Protein AF-A0A523JJ09-F1 (afdb_monomer_lite)

Structure (mmCIF, N/CA/C/O backbone):
data_AF-A0A523JJ09-F1
#
_entry.id   AF-A0A523JJ09-F1
#
loop_
_atom_site.group_PDB
_atom_site.id
_atom_site.type_symbol
_atom_site.label_atom_id
_atom_site.label_alt_id
_atom_site.label_comp_id
_atom_site.label_asym_id
_atom_site.label_entity_id
_atom_site.label_seq_id
_atom_site.pdbx_PDB_ins_code
_atom_site.Cartn_x
_atom_site.Cartn_y
_atom_site.Cartn_z
_atom_site.occupancy
_atom_site.B_iso_or_equiv
_atom_site.auth_seq_id
_atom_site.auth_comp_id
_atom_site.auth_asym_id
_atom_site.auth_atom_id
_atom_site.pdbx_PDB_model_num
ATOM 1 N N . MET A 1 1 ? -3.431 -0.118 -30.395 1.00 35.69 1 MET A N 1
ATOM 2 C CA . MET A 1 1 ? -3.938 0.574 -29.192 1.00 35.69 1 MET A CA 1
ATOM 3 C C . MET A 1 1 ? -3.165 1.885 -29.067 1.00 35.69 1 MET A C 1
ATOM 5 O O . MET A 1 1 ? -1.977 1.837 -28.764 1.00 35.69 1 MET A O 1
ATOM 9 N N . LYS A 1 2 ? -3.768 3.021 -29.455 1.00 28.30 2 LYS A N 1
ATOM 10 C CA . LYS A 1 2 ? -3.169 4.354 -29.263 1.00 28.30 2 LYS A CA 1
ATOM 11 C C . LYS A 1 2 ? -3.284 4.686 -27.776 1.00 28.30 2 LYS A C 1
ATOM 13 O O . LYS A 1 2 ? -4.372 4.571 -27.227 1.00 28.30 2 LYS A O 1
ATOM 18 N N . PHE A 1 3 ? -2.168 5.014 -27.134 1.00 33.19 3 PHE A N 1
ATOM 19 C CA . PHE A 1 3 ? -2.178 5.496 -25.758 1.00 33.19 3 PHE A CA 1
ATOM 20 C C . PHE A 1 3 ? -2.589 6.965 -25.816 1.00 33.19 3 PHE A C 1
ATOM 22 O O . PHE A 1 3 ? -1.811 7.810 -26.257 1.00 33.19 3 PHE A O 1
ATOM 29 N N . THR A 1 4 ? -3.840 7.254 -25.486 1.00 38.59 4 THR A N 1
ATOM 30 C CA . THR A 1 4 ? -4.291 8.625 -25.262 1.00 38.59 4 THR A CA 1
ATOM 31 C C . THR A 1 4 ? -3.913 8.968 -23.831 1.00 38.59 4 THR A C 1
ATOM 33 O O . THR A 1 4 ? -4.307 8.258 -22.906 1.00 38.59 4 THR A O 1
ATOM 36 N N . TYR A 1 5 ? -3.103 10.008 -23.639 1.00 41.81 5 TYR A N 1
ATOM 37 C CA . TYR A 1 5 ? -2.919 10.557 -22.300 1.00 41.81 5 TYR A CA 1
ATOM 38 C C . TYR A 1 5 ? -4.291 11.001 -21.772 1.00 41.81 5 TYR A C 1
ATOM 40 O O . TYR A 1 5 ? -5.064 11.551 -22.565 1.00 41.81 5 TYR A O 1
ATOM 48 N N . PRO A 1 6 ? -4.615 10.746 -20.490 1.00 49.28 6 PRO A N 1
ATOM 49 C CA . PRO A 1 6 ? -5.845 11.260 -19.900 1.00 49.28 6 PRO A CA 1
ATOM 50 C C . PRO A 1 6 ? -5.898 12.771 -20.124 1.00 49.28 6 PRO A C 1
ATOM 52 O O . PRO A 1 6 ? -4.892 13.463 -19.926 1.00 49.28 6 PRO A O 1
ATOM 55 N N . ILE A 1 7 ? -7.042 13.276 -20.589 1.00 56.56 7 ILE A N 1
ATOM 56 C CA . ILE A 1 7 ? -7.199 14.722 -20.757 1.00 56.56 7 ILE A CA 1
ATOM 57 C C . ILE A 1 7 ? -7.200 15.370 -19.371 1.00 56.56 7 ILE A C 1
ATOM 59 O O . ILE A 1 7 ? -7.501 14.727 -18.367 1.00 56.56 7 ILE A O 1
ATOM 63 N N . GLU A 1 8 ? -6.854 16.654 -19.287 1.00 50.59 8 GLU A N 1
ATOM 64 C CA . GLU A 1 8 ? -6.747 17.369 -18.006 1.00 50.59 8 GLU A CA 1
ATOM 65 C C . GLU A 1 8 ? -8.014 17.221 -17.143 1.00 50.59 8 GLU A C 1
ATOM 67 O O . GLU A 1 8 ? -7.946 17.167 -15.918 1.00 50.59 8 GLU A O 1
ATOM 72 N N . GLN A 1 9 ? -9.170 17.089 -17.791 1.00 54.81 9 GLN A N 1
ATOM 73 C CA . GLN A 1 9 ? -10.454 16.860 -17.145 1.00 54.81 9 GLN A CA 1
ATOM 74 C C . GLN A 1 9 ? -10.555 15.483 -16.461 1.00 54.81 9 GLN A C 1
ATOM 76 O O . GLN A 1 9 ? -11.080 15.410 -15.353 1.00 54.81 9 GLN A O 1
ATOM 81 N N . ASP A 1 10 ? -9.973 14.428 -17.038 1.00 53.78 10 ASP A N 1
ATOM 82 C CA . ASP A 1 10 ? -9.902 13.091 -16.428 1.00 53.78 10 ASP A CA 1
ATOM 83 C C . ASP A 1 10 ? -8.994 13.108 -15.189 1.00 53.78 10 ASP A C 1
ATOM 85 O O . ASP A 1 10 ? -9.335 12.564 -14.138 1.00 53.78 10 ASP A O 1
ATOM 89 N N . ILE A 1 11 ? -7.860 13.814 -15.277 1.00 56.47 11 ILE A N 1
ATOM 90 C CA . ILE A 1 11 ? -6.939 14.020 -14.147 1.00 56.47 11 ILE A CA 1
ATOM 91 C C . ILE A 1 11 ? -7.625 14.839 -13.042 1.00 56.47 11 ILE A C 1
ATOM 93 O O . ILE A 1 11 ? -7.437 14.563 -11.855 1.00 56.47 11 ILE A O 1
ATOM 97 N N . ARG A 1 12 ? -8.457 15.823 -13.419 1.00 53.97 12 ARG A N 1
ATOM 98 C CA . ARG A 1 12 ? -9.223 16.664 -12.486 1.00 53.97 12 ARG A CA 1
ATOM 99 C C . ARG A 1 12 ? -10.286 15.899 -11.696 1.00 53.97 12 ARG A C 1
ATOM 101 O O . ARG A 1 12 ? -10.643 16.333 -10.603 1.00 53.97 12 ARG A O 1
ATOM 108 N N . ILE A 1 13 ? -10.791 14.790 -12.229 1.00 62.19 13 ILE A N 1
ATOM 109 C CA . ILE A 1 13 ? -11.810 13.966 -11.566 1.00 62.19 13 ILE A CA 1
ATOM 110 C C . ILE A 1 13 ? -11.156 12.856 -10.733 1.00 62.19 13 ILE A C 1
ATOM 112 O O . ILE A 1 13 ? -11.658 12.526 -9.661 1.00 62.19 13 ILE A O 1
ATOM 116 N N . ALA A 1 14 ? -10.004 12.332 -11.163 1.00 66.56 14 ALA A N 1
ATOM 117 C CA . ALA A 1 14 ? -9.363 11.179 -10.531 1.00 66.56 14 ALA A CA 1
ATOM 118 C C . ALA A 1 14 ? -9.025 11.376 -9.041 1.00 66.56 14 ALA A C 1
ATOM 120 O O . ALA A 1 14 ? -9.186 10.444 -8.263 1.00 66.56 14 ALA A O 1
ATOM 121 N N . TYR A 1 15 ? -8.612 12.576 -8.613 1.00 72.88 15 TYR A N 1
ATOM 122 C CA . TYR A 1 15 ? -8.265 12.830 -7.203 1.00 72.88 15 TYR A CA 1
ATOM 123 C C . TYR A 1 15 ? -9.479 13.027 -6.275 1.00 72.88 15 TYR A C 1
ATOM 125 O O . TYR A 1 15 ? -9.294 13.145 -5.068 1.00 72.88 15 TYR A O 1
ATOM 133 N N . ARG A 1 16 ? -10.696 13.103 -6.835 1.00 75.81 16 ARG A N 1
ATOM 134 C CA . ARG A 1 16 ? -11.988 13.152 -6.116 1.00 75.81 16 ARG A CA 1
ATOM 135 C C . ARG A 1 16 ? -12.759 11.836 -6.213 1.00 75.81 16 ARG A C 1
ATOM 137 O O . ARG A 1 16 ? -13.918 11.765 -5.811 1.00 75.81 16 ARG A O 1
ATOM 144 N N . SER A 1 17 ? -12.155 10.823 -6.823 1.00 76.50 17 SER A N 1
ATOM 145 C CA . SER A 1 17 ? -12.691 9.473 -6.810 1.00 76.50 17 SER A CA 1
ATOM 146 C C . SER A 1 17 ? -12.310 8.839 -5.482 1.00 76.50 17 SER A C 1
ATOM 148 O O . SER A 1 17 ? -11.134 8.845 -5.135 1.00 76.50 17 SER A O 1
ATOM 150 N N . TYR A 1 18 ? -13.285 8.271 -4.776 1.00 87.06 18 TYR A N 1
ATOM 151 C CA . TYR A 1 18 ? -13.042 7.495 -3.566 1.00 87.06 18 TYR A CA 1
ATOM 152 C C . TYR A 1 18 ? -13.609 6.089 -3.721 1.00 87.06 18 TYR A C 1
ATOM 154 O O . TYR A 1 18 ? -14.621 5.876 -4.395 1.00 87.06 18 TYR A O 1
ATOM 162 N N . ILE A 1 19 ? -12.964 5.128 -3.071 1.00 89.94 19 ILE A N 1
ATOM 163 C CA . ILE A 1 19 ? -13.499 3.781 -2.889 1.00 89.94 19 ILE A CA 1
ATOM 164 C C . ILE A 1 19 ? -13.621 3.532 -1.391 1.00 89.94 19 ILE A C 1
ATOM 166 O O . ILE A 1 19 ? -12.624 3.466 -0.681 1.00 89.94 19 ILE A O 1
ATOM 170 N N . VAL A 1 20 ? -14.852 3.365 -0.916 1.00 95.31 20 VAL A N 1
ATOM 171 C CA . VAL A 1 20 ? -15.134 2.974 0.466 1.00 95.31 20 VAL A CA 1
ATOM 172 C C . VAL A 1 20 ? -15.800 1.605 0.465 1.00 95.31 20 VAL A C 1
ATOM 174 O O . VAL A 1 20 ? -16.696 1.351 -0.341 1.00 95.31 20 VAL A O 1
ATOM 177 N N . GLN A 1 21 ? -15.335 0.694 1.319 1.00 97.06 21 GLN A N 1
ATOM 178 C CA . GLN A 1 21 ? -15.839 -0.682 1.362 1.00 97.06 21 GLN A CA 1
ATOM 179 C C . GLN A 1 21 ? -16.059 -1.128 2.802 1.00 97.06 21 GLN A C 1
ATOM 181 O O . GLN A 1 21 ? -15.183 -0.954 3.648 1.00 97.06 21 GLN A O 1
ATOM 186 N N . GLU A 1 22 ? -17.206 -1.751 3.059 1.00 96.19 22 GLU A N 1
ATOM 187 C CA . GLU A 1 22 ? -17.443 -2.508 4.284 1.00 96.19 22 GLU A CA 1
ATOM 188 C C . GLU A 1 22 ? -17.075 -3.979 4.063 1.00 96.19 22 GLU A C 1
ATOM 190 O O . GLU A 1 22 ? -17.444 -4.590 3.059 1.00 96.19 22 GLU A O 1
ATOM 195 N N . LEU A 1 23 ? -16.351 -4.553 5.018 1.00 95.88 23 LEU A N 1
ATOM 196 C CA . LEU A 1 23 ? -15.907 -5.937 5.016 1.00 95.88 23 LEU A CA 1
ATOM 197 C C . LEU A 1 23 ? -16.482 -6.667 6.229 1.00 95.88 23 LEU A C 1
ATOM 199 O O . LEU A 1 23 ? -16.292 -6.240 7.369 1.00 95.88 23 LEU A O 1
ATOM 203 N N . ASN A 1 24 ? -17.102 -7.822 5.999 1.00 94.38 24 ASN A N 1
ATOM 204 C CA . ASN A 1 24 ? -17.387 -8.770 7.070 1.00 94.38 24 ASN A CA 1
ATOM 205 C C . ASN A 1 24 ? -16.113 -9.571 7.374 1.00 94.38 24 ASN A C 1
ATOM 207 O O . ASN A 1 24 ? -15.668 -10.367 6.548 1.00 94.38 24 ASN A O 1
ATOM 211 N N . MET A 1 25 ? -15.524 -9.347 8.549 1.00 93.62 25 MET A N 1
ATOM 212 C CA . MET A 1 25 ? -14.280 -9.993 8.981 1.00 93.62 25 MET A CA 1
ATOM 213 C C . MET A 1 25 ? -14.528 -11.162 9.948 1.00 93.62 25 MET A C 1
ATOM 215 O O . MET A 1 25 ? -13.585 -11.677 10.547 1.00 93.62 25 MET A O 1
ATOM 219 N N . GLY A 1 26 ? -15.785 -11.592 10.092 1.00 93.75 26 GLY A N 1
ATOM 220 C CA . GLY A 1 26 ? -16.192 -12.702 10.947 1.00 93.75 26 GLY A CA 1
ATOM 221 C C . GLY A 1 26 ? -16.615 -12.258 12.346 1.00 93.75 26 GLY A C 1
ATOM 222 O O . GLY A 1 26 ? -17.209 -11.195 12.529 1.00 93.75 26 GLY A O 1
ATOM 223 N N . VAL A 1 27 ? -16.338 -13.102 13.338 1.00 93.56 27 VAL A N 1
ATOM 224 C CA . VAL A 1 27 ? -16.669 -12.869 14.752 1.00 93.56 27 VAL A CA 1
ATOM 225 C C . VAL A 1 27 ? -15.424 -13.013 15.619 1.00 93.56 27 VAL A C 1
ATOM 227 O O . VAL A 1 27 ? -14.508 -13.766 15.281 1.00 93.56 27 VAL A O 1
ATOM 230 N N . VAL A 1 28 ? -15.377 -12.293 16.741 1.00 91.19 28 VAL A N 1
ATOM 231 C CA . VAL A 1 28 ? -14.304 -12.456 17.728 1.00 91.19 28 VAL A CA 1
ATOM 232 C C . VAL A 1 28 ? -14.384 -13.883 18.290 1.00 91.19 28 VAL A C 1
ATOM 234 O O . VAL A 1 28 ? -15.451 -14.266 18.779 1.00 91.19 28 VAL A O 1
ATOM 237 N N . PRO A 1 29 ? -13.290 -14.672 18.246 1.00 89.75 29 PRO A N 1
ATOM 238 C CA . PRO A 1 29 ? -13.303 -16.061 18.696 1.00 89.75 29 PRO A CA 1
ATOM 239 C C . PRO A 1 29 ? -13.872 -16.226 20.110 1.00 89.75 29 PRO A C 1
ATOM 241 O O . PRO A 1 29 ? -13.479 -15.509 21.030 1.00 89.75 29 PRO A O 1
ATOM 244 N N . GLY A 1 30 ? -14.789 -17.187 20.270 1.00 89.06 30 GLY A N 1
ATOM 245 C CA . GLY A 1 30 ? -15.463 -17.472 21.542 1.00 89.06 30 GLY A CA 1
ATOM 246 C C . GLY A 1 30 ? -16.590 -16.499 21.910 1.00 89.06 30 GLY A C 1
ATOM 247 O O . GLY A 1 30 ? -17.016 -16.486 23.060 1.00 89.06 30 GLY A O 1
ATOM 248 N N . THR A 1 31 ? -17.058 -15.668 20.973 1.00 90.19 31 THR A N 1
ATOM 249 C CA . THR A 1 31 ? -18.130 -14.687 21.203 1.00 90.19 31 THR A CA 1
ATOM 250 C C . THR A 1 31 ? -19.016 -14.512 19.967 1.00 90.19 31 THR A C 1
ATOM 252 O O . THR A 1 31 ? -18.607 -14.866 18.864 1.00 90.19 31 THR A O 1
ATOM 255 N N . ASP A 1 32 ? -20.158 -13.841 20.137 1.00 90.50 32 ASP A N 1
ATOM 256 C CA . ASP A 1 32 ? -21.025 -13.407 19.030 1.00 90.50 32 ASP A CA 1
ATOM 257 C C . ASP A 1 32 ? -20.700 -11.991 18.510 1.00 90.50 32 ASP A C 1
ATOM 259 O O . ASP A 1 32 ? -21.415 -11.447 17.665 1.00 90.50 32 ASP A O 1
ATOM 263 N N . LEU A 1 33 ? -19.625 -11.362 19.007 1.00 89.81 33 LEU A N 1
ATOM 264 C CA . LEU A 1 33 ? -19.242 -10.011 18.594 1.00 89.81 33 LEU A CA 1
ATOM 265 C C . LEU A 1 33 ? -18.719 -10.026 17.160 1.00 89.81 33 LEU A C 1
ATOM 267 O O . LEU A 1 33 ? -17.665 -10.599 16.872 1.00 89.81 33 LEU A O 1
ATOM 271 N N . LYS A 1 34 ? -19.432 -9.346 16.263 1.00 92.50 34 LYS A N 1
ATOM 272 C CA . LYS A 1 34 ? -19.052 -9.233 14.850 1.00 92.50 34 LYS A CA 1
ATOM 273 C C . LYS A 1 34 ? -17.849 -8.311 14.685 1.00 92.50 34 LYS A C 1
ATOM 275 O O . LYS A 1 34 ? -17.771 -7.265 15.328 1.00 92.50 34 LYS A O 1
ATOM 280 N N . ILE A 1 35 ? -16.942 -8.673 13.783 1.00 93.81 35 ILE A N 1
ATOM 281 C CA . ILE A 1 35 ? -15.819 -7.836 13.367 1.00 93.81 35 ILE A CA 1
ATOM 282 C C . ILE A 1 35 ? -16.137 -7.281 11.983 1.00 93.81 35 ILE A C 1
ATOM 284 O O . ILE A 1 35 ? -16.342 -8.030 11.025 1.00 93.81 35 ILE A O 1
ATOM 288 N N . LYS A 1 36 ? -16.144 -5.957 11.877 1.00 94.75 36 LYS A N 1
ATOM 289 C CA . LYS A 1 36 ? -16.320 -5.244 10.618 1.00 94.75 36 LYS A CA 1
ATOM 290 C C . LYS A 1 36 ? -15.066 -4.474 10.263 1.00 94.75 36 LYS A C 1
ATOM 292 O O . LYS A 1 36 ? -14.485 -3.796 11.106 1.00 94.75 36 LYS A O 1
ATOM 297 N N . GLY A 1 37 ? -14.682 -4.551 9.001 1.00 96.44 37 GLY A N 1
ATOM 298 C CA . GLY A 1 37 ? -13.666 -3.696 8.416 1.00 96.44 37 GLY A CA 1
ATOM 299 C C . GLY A 1 37 ? -14.312 -2.573 7.620 1.00 96.44 37 GLY A C 1
ATOM 300 O O . GLY A 1 37 ? -15.232 -2.833 6.857 1.00 96.44 37 GLY A O 1
ATOM 301 N N . ILE A 1 38 ? -13.822 -1.346 7.748 1.00 97.69 38 ILE A N 1
ATOM 302 C CA . ILE A 1 38 ? -14.197 -0.239 6.863 1.00 97.69 38 ILE A CA 1
ATOM 303 C C . ILE A 1 38 ? -12.925 0.266 6.194 1.00 97.69 38 ILE A C 1
ATOM 305 O O . ILE A 1 38 ? -12.077 0.881 6.843 1.00 97.69 38 ILE A O 1
ATOM 309 N N . LEU A 1 39 ? -12.786 -0.024 4.899 1.00 97.81 39 LEU A N 1
ATOM 310 C CA . LEU A 1 39 ? -11.713 0.509 4.067 1.00 97.81 39 LEU A CA 1
ATOM 311 C C . LEU A 1 39 ? -12.051 1.955 3.701 1.00 97.81 39 LEU A C 1
ATOM 313 O O . LEU A 1 39 ? -13.033 2.205 3.006 1.00 97.81 39 LEU A O 1
ATOM 317 N N . LEU A 1 40 ? -11.238 2.885 4.192 1.00 97.25 40 LEU A N 1
ATOM 318 C CA . LEU A 1 40 ? -11.308 4.315 3.933 1.00 97.25 40 LEU A CA 1
ATOM 319 C C . LEU A 1 40 ? -10.284 4.682 2.861 1.00 97.25 40 LEU A C 1
ATOM 321 O O . LEU A 1 40 ? -9.079 4.457 3.026 1.00 97.25 40 LEU A O 1
ATOM 325 N N . ASP A 1 41 ? -10.743 5.333 1.801 1.00 95.19 41 ASP A N 1
ATOM 326 C CA . ASP A 1 41 ? -9.846 5.978 0.857 1.00 95.19 41 ASP A CA 1
ATOM 327 C C . ASP A 1 41 ? -9.372 7.306 1.444 1.00 95.19 41 ASP A C 1
ATOM 329 O O . ASP A 1 41 ? -10.013 8.349 1.320 1.00 95.19 41 ASP A O 1
ATOM 333 N N . THR A 1 42 ? -8.230 7.259 2.126 1.00 94.38 42 THR A N 1
ATOM 334 C CA . THR A 1 42 ? -7.584 8.458 2.678 1.00 94.38 42 THR A CA 1
ATOM 335 C C . THR A 1 42 ? -6.842 9.285 1.621 1.00 94.38 42 THR A C 1
ATOM 337 O O . THR A 1 42 ? -6.119 10.209 1.984 1.00 94.38 42 THR A O 1
ATOM 340 N N . SER A 1 43 ? -6.960 8.939 0.339 1.00 91.12 43 SER A N 1
ATOM 341 C CA . SER A 1 43 ? -6.428 9.692 -0.803 1.00 91.12 43 SER A CA 1
ATOM 342 C C . SER A 1 43 ? -7.552 10.389 -1.587 1.00 91.12 43 SER A C 1
ATOM 344 O O . SER A 1 43 ? -7.379 10.753 -2.749 1.00 91.12 43 SER A O 1
ATOM 346 N N . ASP A 1 44 ? -8.697 10.600 -0.935 1.00 88.19 44 ASP A N 1
ATOM 347 C CA . ASP A 1 44 ? -9.873 11.291 -1.455 1.00 88.19 44 ASP A CA 1
ATOM 348 C C . ASP A 1 44 ? -9.742 12.806 -1.233 1.00 88.19 44 ASP A C 1
ATOM 350 O O . ASP A 1 44 ? -10.066 13.347 -0.169 1.00 88.19 44 ASP A O 1
ATOM 354 N N . TYR A 1 45 ? -9.190 13.521 -2.213 1.00 85.19 45 TYR A N 1
ATOM 355 C CA . TYR A 1 45 ? -8.800 14.921 -2.067 1.00 85.19 45 TYR A CA 1
ATOM 356 C C . TYR A 1 45 ? -9.858 15.900 -2.590 1.00 85.19 45 TYR A C 1
ATOM 358 O O . TYR A 1 45 ? -10.300 15.847 -3.733 1.00 85.19 45 TYR A O 1
ATOM 366 N N . ILE A 1 46 ? -10.167 16.941 -1.807 1.00 79.06 46 ILE A N 1
ATOM 367 C CA . ILE A 1 46 ? -11.038 18.043 -2.273 1.00 79.06 46 ILE A CA 1
ATOM 368 C C . ILE A 1 46 ? -10.365 18.841 -3.406 1.00 79.06 46 ILE A C 1
ATOM 370 O O . ILE A 1 46 ? -11.030 19.337 -4.326 1.00 79.06 46 ILE A O 1
ATOM 374 N N . LYS A 1 47 ? -9.037 18.982 -3.351 1.00 77.31 47 LYS A N 1
ATOM 375 C CA . LYS A 1 47 ? -8.219 19.738 -4.309 1.00 77.31 47 LYS A CA 1
ATOM 376 C C . LYS A 1 47 ? -7.140 18.838 -4.894 1.00 77.31 47 LYS A C 1
ATOM 378 O O . LYS A 1 47 ? -6.613 17.996 -4.178 1.00 77.31 47 LYS A O 1
ATOM 383 N N . ALA A 1 48 ? -6.778 19.080 -6.154 1.00 74.12 48 ALA A N 1
ATOM 384 C CA . ALA A 1 48 ? -5.706 18.352 -6.821 1.00 74.12 48 ALA A CA 1
ATOM 385 C C . ALA A 1 48 ? -4.436 18.387 -5.959 1.00 74.12 48 ALA A C 1
ATOM 387 O O . ALA A 1 48 ? -3.937 19.487 -5.676 1.00 74.12 48 ALA A O 1
ATOM 388 N N . PRO A 1 49 ? -3.912 17.232 -5.525 1.00 66.75 49 PRO A N 1
ATOM 389 C CA . PRO A 1 49 ? -2.674 17.224 -4.780 1.00 66.75 49 PRO A CA 1
ATOM 390 C C . PRO A 1 49 ? -1.522 17.649 -5.695 1.00 66.75 49 PRO A C 1
ATOM 392 O O . PRO A 1 49 ? -1.460 17.268 -6.865 1.00 66.75 49 PRO A O 1
ATOM 395 N N . ARG A 1 50 ? -0.589 18.447 -5.172 1.00 62.78 50 ARG A N 1
ATOM 396 C CA . ARG A 1 50 ? 0.632 18.830 -5.897 1.00 62.78 50 ARG A CA 1
ATOM 397 C C . ARG A 1 50 ? 1.784 17.941 -5.443 1.00 62.78 50 ARG A C 1
ATOM 399 O O . ARG A 1 50 ? 1.947 17.708 -4.247 1.00 62.78 50 ARG A O 1
ATOM 406 N N . SER A 1 51 ? 2.588 17.446 -6.384 1.00 54.31 51 SER A N 1
ATOM 407 C CA . SER A 1 51 ? 3.799 16.693 -6.049 1.00 54.31 51 SER A CA 1
ATOM 408 C C . SER A 1 51 ? 4.852 17.614 -5.417 1.00 54.31 51 SER A C 1
ATOM 410 O O . SER A 1 51 ? 4.951 18.796 -5.750 1.00 54.31 51 SER A O 1
ATOM 412 N N . PHE A 1 52 ? 5.671 17.063 -4.518 1.00 44.66 52 PHE A N 1
ATOM 413 C CA . PHE A 1 52 ? 6.759 17.773 -3.828 1.00 44.66 52 PHE A CA 1
ATOM 414 C C . PHE A 1 52 ? 7.739 18.473 -4.795 1.00 44.66 52 PHE A C 1
ATOM 416 O O . PHE A 1 52 ? 8.204 19.577 -4.521 1.00 44.66 52 PHE A O 1
ATOM 423 N N . VAL A 1 53 ? 7.989 17.882 -5.970 1.00 45.25 53 VAL A N 1
ATOM 424 C CA . VAL A 1 53 ? 8.844 18.465 -7.024 1.00 45.25 53 VAL A CA 1
ATOM 425 C C . VAL A 1 53 ? 8.207 19.720 -7.638 1.00 45.25 53 VAL A C 1
ATOM 427 O O . VAL A 1 53 ? 8.907 20.690 -7.921 1.00 45.25 53 VAL A O 1
ATOM 430 N N . GLY A 1 54 ? 6.877 19.754 -7.761 1.00 40.25 54 GLY A N 1
ATOM 431 C CA . GLY A 1 54 ? 6.145 20.948 -8.188 1.00 40.25 54 GLY A CA 1
ATOM 432 C C . GLY A 1 54 ? 6.158 22.073 -7.149 1.00 40.25 54 GLY A C 1
ATOM 433 O O . GLY A 1 54 ? 6.118 23.236 -7.529 1.00 40.25 54 GLY A O 1
ATOM 434 N N . ALA A 1 55 ? 6.260 21.750 -5.855 1.00 39.34 55 ALA A N 1
ATOM 435 C CA . ALA A 1 55 ? 6.320 22.741 -4.778 1.00 39.34 55 ALA A CA 1
ATOM 436 C C . ALA A 1 55 ? 7.691 23.438 -4.689 1.00 39.34 55 ALA A C 1
ATOM 438 O O . ALA A 1 55 ? 7.747 24.650 -4.481 1.00 39.34 55 ALA A O 1
ATOM 439 N N . ILE A 1 56 ? 8.785 22.696 -4.911 1.00 42.88 56 ILE A N 1
ATOM 440 C CA . ILE A 1 56 ? 10.161 23.228 -4.909 1.00 42.88 56 ILE A CA 1
ATOM 441 C C . ILE A 1 56 ? 10.446 24.059 -6.171 1.00 42.88 56 ILE A C 1
ATOM 443 O O . ILE A 1 56 ? 11.122 25.080 -6.083 1.00 42.88 56 ILE A O 1
ATOM 447 N N . GLY A 1 57 ? 9.878 23.701 -7.330 1.00 38.38 57 GLY A N 1
ATOM 448 C CA . GLY A 1 57 ? 9.973 24.517 -8.552 1.00 38.38 57 GLY A CA 1
ATOM 449 C C . GLY A 1 57 ? 9.289 25.890 -8.451 1.00 38.38 57 GLY A C 1
ATOM 450 O O . GLY A 1 57 ? 9.603 26.795 -9.217 1.00 38.38 57 GLY A O 1
ATOM 451 N N . THR A 1 58 ? 8.394 26.068 -7.475 1.00 39.19 58 THR A N 1
ATOM 452 C CA . THR A 1 58 ? 7.752 27.346 -7.117 1.00 39.19 58 THR A CA 1
ATOM 453 C C . THR A 1 58 ? 8.330 27.963 -5.837 1.00 39.19 58 THR A C 1
ATOM 455 O O . THR A 1 58 ? 7.634 28.674 -5.112 1.00 39.19 58 THR A O 1
ATOM 458 N N . LEU A 1 59 ? 9.606 27.722 -5.525 1.00 41.62 59 LEU A N 1
ATOM 459 C CA . LEU A 1 59 ? 10.311 28.467 -4.479 1.00 41.62 59 LEU A CA 1
ATOM 460 C C . LEU A 1 59 ? 10.642 29.880 -4.964 1.00 41.62 59 LEU A C 1
ATOM 462 O O . LEU A 1 59 ? 11.737 30.179 -5.428 1.00 41.62 59 LEU A O 1
ATOM 466 N N . GLY A 1 60 ? 9.653 30.756 -4.828 1.00 36.72 60 GLY A N 1
ATOM 467 C CA . GLY A 1 60 ? 9.844 32.198 -4.861 1.00 36.72 60 GLY A CA 1
ATOM 468 C C . GLY A 1 60 ? 9.082 32.884 -3.738 1.00 36.72 60 GLY A C 1
ATOM 469 O O . GLY A 1 60 ? 9.676 33.640 -2.981 1.00 36.72 60 GLY A O 1
ATOM 470 N N . LYS A 1 61 ? 7.780 32.618 -3.586 1.00 38.66 61 LYS A N 1
ATOM 471 C CA . LYS A 1 61 ? 6.916 33.347 -2.647 1.00 38.66 61 LYS A CA 1
ATOM 472 C C . LYS A 1 61 ? 5.681 32.515 -2.271 1.00 38.66 61 LYS A C 1
ATOM 474 O O . LYS A 1 61 ? 5.010 31.992 -3.149 1.00 38.66 61 LYS A O 1
ATOM 479 N N . LEU A 1 62 ? 5.375 32.497 -0.970 1.00 43.06 62 LEU A N 1
ATOM 480 C CA . LEU A 1 62 ? 4.146 32.020 -0.309 1.00 43.06 62 LEU A CA 1
ATOM 481 C C . LEU A 1 62 ? 3.890 30.504 -0.249 1.00 43.06 62 LEU A C 1
ATOM 483 O O . LEU A 1 62 ? 3.399 29.912 -1.204 1.00 43.06 62 LEU A O 1
ATOM 487 N N . SER A 1 63 ? 4.024 29.921 0.951 1.00 36.53 63 SER A N 1
ATOM 488 C CA . SER A 1 63 ? 3.166 28.795 1.360 1.00 36.53 63 SER A CA 1
ATOM 489 C C . SER A 1 63 ? 3.028 28.583 2.868 1.00 36.53 63 SER A C 1
ATOM 491 O O . SER A 1 63 ? 3.256 27.509 3.407 1.00 36.53 63 SER A O 1
ATOM 493 N N . SER A 1 64 ? 2.527 29.607 3.551 1.00 39.78 64 SER A N 1
ATOM 494 C CA . SER A 1 64 ? 1.710 29.421 4.758 1.00 39.78 64 SER A CA 1
ATOM 495 C C . SER A 1 64 ? 0.257 29.014 4.424 1.00 39.78 64 SER A C 1
ATOM 497 O O . SER A 1 64 ? -0.567 28.852 5.317 1.00 39.78 64 SER A O 1
ATOM 499 N N . LEU A 1 65 ? -0.076 28.828 3.138 1.00 43.53 65 LEU A N 1
ATOM 500 C CA . LEU A 1 65 ? -1.407 28.461 2.649 1.00 43.53 65 LEU A CA 1
ATOM 501 C C . LEU A 1 65 ? -1.434 26.988 2.206 1.00 43.53 65 LEU A C 1
ATOM 503 O O . LEU A 1 65 ? -1.106 26.666 1.069 1.00 43.53 65 LEU A O 1
ATOM 507 N N . GLY A 1 66 ? -1.827 26.121 3.145 1.00 46.75 66 GLY A N 1
ATOM 508 C CA . GLY A 1 66 ? -2.204 24.704 3.014 1.00 46.75 66 GLY A CA 1
ATOM 509 C C . GLY A 1 66 ? -2.063 24.041 1.640 1.00 46.75 66 GLY A C 1
ATOM 510 O O . GLY A 1 66 ? -3.044 23.905 0.902 1.00 46.75 66 GLY A O 1
ATOM 511 N N . PHE A 1 67 ? -0.863 23.552 1.327 1.00 52.03 67 PHE A N 1
ATOM 512 C CA . PHE A 1 67 ? -0.668 22.655 0.194 1.00 52.03 67 PHE A CA 1
ATOM 513 C C . PHE A 1 67 ? -1.079 21.224 0.551 1.00 52.03 67 PHE A C 1
ATOM 515 O O . PHE A 1 67 ? -0.571 20.633 1.499 1.00 52.03 67 PHE A O 1
ATOM 522 N N . TYR A 1 68 ? -1.976 20.658 -0.257 1.00 52.16 68 TYR A N 1
ATOM 523 C CA . TYR A 1 68 ? -2.313 19.238 -0.243 1.00 52.16 68 TYR A CA 1
ATOM 524 C C . TYR A 1 68 ? -1.222 18.496 -1.017 1.00 52.16 68 TYR A C 1
ATOM 526 O O . TYR A 1 68 ? -1.162 18.572 -2.246 1.00 52.16 68 TYR A O 1
ATOM 534 N N . ASN A 1 69 ? -0.319 17.833 -0.303 1.00 62.75 69 ASN A N 1
ATOM 535 C CA . ASN A 1 69 ? 0.670 16.953 -0.909 1.00 62.75 69 ASN A CA 1
ATOM 536 C C . ASN A 1 69 ? 0.140 15.517 -0.826 1.00 62.75 69 ASN A C 1
ATOM 538 O O . ASN A 1 69 ? -0.050 15.008 0.279 1.00 62.75 69 ASN A O 1
ATOM 542 N N . ALA A 1 70 ? -0.080 14.884 -1.987 1.00 60.62 70 ALA A N 1
ATOM 543 C CA . ALA A 1 70 ? -0.574 13.501 -2.094 1.00 60.62 70 ALA A CA 1
ATOM 544 C C . ALA A 1 70 ? 0.300 12.489 -1.345 1.00 60.62 70 ALA A C 1
ATOM 546 O O . ALA A 1 70 ? -0.141 11.386 -1.059 1.00 60.62 70 ALA A O 1
ATOM 547 N N . GLY A 1 71 ? 1.554 12.853 -1.071 1.00 66.81 71 GLY A N 1
ATOM 548 C CA . GLY A 1 71 ? 2.498 12.010 -0.359 1.00 66.81 71 GLY A CA 1
ATOM 549 C C . GLY A 1 71 ? 2.682 12.346 1.119 1.00 66.81 71 GLY A C 1
ATOM 550 O O . GLY A 1 71 ? 3.619 11.810 1.687 1.00 66.81 71 GLY A O 1
ATOM 551 N N . LEU A 1 72 ? 1.918 13.269 1.721 1.00 74.62 72 LEU A N 1
ATOM 552 C CA . LEU A 1 72 ? 2.115 13.649 3.136 1.00 74.62 72 LEU A CA 1
ATOM 553 C C . LEU A 1 72 ? 0.825 13.769 3.942 1.00 74.62 72 LEU A C 1
ATOM 555 O O . LEU A 1 72 ? 0.853 13.586 5.159 1.00 74.62 72 LEU A O 1
ATOM 559 N N . MET A 1 73 ? -0.280 14.144 3.296 1.00 87.06 73 MET A N 1
ATOM 560 C CA . MET A 1 73 ? -1.542 14.390 3.981 1.00 87.06 73 MET A CA 1
ATOM 561 C C . MET A 1 73 ? -2.633 13.500 3.407 1.00 87.06 73 MET A C 1
ATOM 563 O O . MET A 1 73 ? -2.827 13.466 2.192 1.00 87.06 73 MET A O 1
ATOM 567 N N . GLY A 1 74 ? -3.366 12.833 4.293 1.00 91.12 74 GLY A N 1
ATOM 568 C CA . GLY A 1 74 ? -4.558 12.080 3.933 1.00 91.12 74 GLY A CA 1
ATOM 569 C C . GLY A 1 74 ? -5.818 12.928 4.033 1.00 91.12 74 GLY A C 1
ATOM 570 O O . GLY A 1 74 ? -5.891 13.879 4.814 1.00 91.12 74 GLY A O 1
ATOM 571 N N . ASN A 1 75 ? -6.828 12.586 3.247 1.00 93.19 75 ASN A N 1
ATOM 572 C CA . ASN A 1 75 ? -8.112 13.257 3.256 1.00 93.19 75 ASN A CA 1
ATOM 573 C C . ASN A 1 75 ? -9.258 12.251 3.066 1.00 93.19 75 ASN A C 1
ATOM 575 O O . ASN A 1 75 ? -9.125 11.255 2.371 1.00 93.19 75 ASN A O 1
ATOM 579 N N . ILE A 1 76 ? -10.364 12.535 3.738 1.00 94.44 76 ILE A N 1
ATOM 580 C CA . ILE A 1 76 ? -11.654 11.844 3.731 1.00 94.44 76 ILE A CA 1
ATOM 581 C C . ILE A 1 76 ? -12.668 12.963 3.522 1.00 94.44 76 ILE A C 1
ATOM 583 O O . ILE A 1 76 ? -12.764 13.849 4.382 1.00 94.44 76 ILE A O 1
ATOM 587 N N . THR A 1 77 ? -13.351 12.982 2.378 1.00 93.62 77 THR A N 1
ATOM 588 C CA . THR A 1 77 ? -14.337 14.028 2.073 1.00 93.62 77 THR A CA 1
ATOM 589 C C . THR A 1 77 ? -15.639 13.835 2.844 1.00 93.62 77 THR A C 1
ATOM 591 O O . THR A 1 77 ? -15.918 12.757 3.372 1.00 93.62 77 THR A O 1
ATOM 594 N N . ASP A 1 78 ? -16.472 14.879 2.864 1.00 94.69 78 ASP A N 1
ATOM 595 C CA . ASP A 1 78 ? -17.804 14.835 3.475 1.00 94.69 78 ASP A CA 1
ATOM 596 C C . ASP A 1 78 ? -18.683 13.718 2.891 1.00 94.69 78 ASP A C 1
ATOM 598 O O . ASP A 1 78 ? -19.440 13.095 3.630 1.00 94.69 78 ASP A O 1
ATOM 602 N N . ILE A 1 79 ? -18.562 13.439 1.586 1.00 94.06 79 ILE A N 1
ATOM 603 C CA . ILE A 1 79 ? -19.364 12.416 0.897 1.00 94.06 79 ILE A CA 1
ATOM 604 C C . ILE A 1 79 ? -18.963 11.019 1.381 1.00 94.06 79 ILE A C 1
ATOM 606 O O . ILE A 1 79 ? -19.814 10.230 1.786 1.00 94.06 79 ILE A O 1
ATOM 610 N N . GLN A 1 80 ? -17.663 10.714 1.393 1.00 95.25 80 GLN A N 1
ATOM 611 C CA . GLN A 1 80 ? -17.177 9.448 1.940 1.00 95.25 80 GLN A CA 1
ATOM 612 C C . GLN A 1 80 ? -17.568 9.318 3.421 1.00 95.25 80 GLN A C 1
ATOM 614 O O . GLN A 1 80 ? -18.012 8.260 3.870 1.00 95.25 80 GLN A O 1
ATOM 619 N N . ALA A 1 81 ? -17.456 10.412 4.179 1.00 97.12 81 ALA A N 1
ATOM 620 C CA . ALA A 1 81 ? -17.793 10.419 5.590 1.00 97.12 81 ALA A CA 1
ATOM 621 C C . ALA A 1 81 ? -19.288 10.217 5.867 1.00 97.12 81 ALA A C 1
ATOM 623 O O . ALA A 1 81 ? -19.621 9.579 6.866 1.00 97.12 81 ALA A O 1
ATOM 624 N N . SER A 1 82 ? -20.189 10.723 5.018 1.00 96.62 82 SER A N 1
ATOM 625 C CA . SER A 1 82 ? -21.627 10.490 5.176 1.00 96.62 82 SER A CA 1
ATOM 626 C C . SER A 1 82 ? -21.986 9.027 4.938 1.00 96.62 82 SER A C 1
ATOM 628 O O . SER A 1 82 ? -22.688 8.455 5.762 1.00 96.62 82 SER A O 1
ATOM 630 N N . VAL A 1 83 ? -21.421 8.392 3.902 1.00 96.25 83 VAL A N 1
ATOM 631 C CA . VAL A 1 83 ? -21.631 6.957 3.628 1.00 96.25 83 VAL A CA 1
ATOM 632 C C . VAL A 1 83 ? -21.213 6.103 4.826 1.00 96.25 83 VAL A C 1
ATOM 634 O O . VAL A 1 83 ? -21.986 5.277 5.305 1.00 96.25 83 VAL A O 1
ATOM 637 N N . VAL A 1 84 ? -20.013 6.348 5.366 1.00 96.88 84 VAL A N 1
ATOM 638 C CA . VAL A 1 84 ? -19.516 5.626 6.549 1.00 96.88 84 VAL A CA 1
ATOM 639 C C . VAL A 1 84 ? -20.401 5.885 7.765 1.00 96.88 84 VAL A C 1
ATOM 641 O O . VAL A 1 84 ? -20.705 4.964 8.517 1.00 96.88 84 VAL A O 1
ATOM 644 N N . LYS A 1 85 ? -20.837 7.131 7.974 1.00 96.69 85 LYS A N 1
ATOM 645 C CA . LYS A 1 85 ? -21.722 7.482 9.087 1.00 96.69 85 LYS A CA 1
ATOM 646 C C . LYS A 1 85 ? -23.050 6.727 9.011 1.00 96.69 85 LYS A C 1
ATOM 648 O O . LYS A 1 85 ? -23.511 6.253 10.045 1.00 96.69 85 LYS A O 1
ATOM 653 N N . ASP A 1 86 ? -23.636 6.605 7.825 1.00 95.81 86 ASP A N 1
ATOM 654 C CA . ASP A 1 86 ? -24.904 5.902 7.626 1.00 95.81 86 ASP A CA 1
ATOM 655 C C . ASP A 1 86 ? -24.764 4.403 7.928 1.00 95.81 86 ASP A C 1
ATOM 657 O O . ASP A 1 86 ? -25.607 3.847 8.634 1.00 95.81 86 ASP A O 1
ATOM 661 N N . TRP A 1 87 ? -23.660 3.768 7.509 1.00 95.25 87 TRP A N 1
ATOM 662 C CA . TRP A 1 87 ? -23.350 2.382 7.890 1.00 95.25 87 TRP A CA 1
ATOM 663 C C . TRP A 1 87 ? -23.250 2.225 9.410 1.00 95.25 87 TRP A C 1
ATOM 665 O O . TRP A 1 87 ? -23.952 1.402 9.994 1.00 95.25 87 TRP A O 1
ATOM 675 N N . LEU A 1 88 ? -22.479 3.092 10.074 1.00 94.50 88 LEU A N 1
ATOM 676 C CA . LEU A 1 88 ? -22.293 3.042 11.528 1.00 94.50 88 LEU A CA 1
ATOM 677 C C . LEU A 1 88 ? -23.583 3.298 12.321 1.00 94.50 88 LEU A C 1
ATOM 679 O O . LEU A 1 88 ? -23.715 2.788 13.427 1.00 94.50 88 LEU A O 1
ATOM 683 N N . LEU A 1 89 ? -24.515 4.099 11.794 1.00 93.19 89 LEU A N 1
ATOM 684 C CA . LEU A 1 89 ? -25.819 4.349 12.423 1.00 93.19 89 LEU A CA 1
ATOM 685 C C . LEU A 1 89 ? -26.808 3.199 12.220 1.00 93.19 89 LEU A C 1
ATOM 687 O O . LEU A 1 89 ? -27.674 2.993 13.068 1.00 93.19 89 LEU A O 1
ATOM 691 N N . SER A 1 90 ? -26.692 2.467 11.110 1.00 86.69 90 SER A N 1
ATOM 692 C CA . SER A 1 90 ? -27.469 1.244 10.884 1.00 86.69 90 SER A CA 1
ATOM 693 C C . SER A 1 90 ? -27.000 0.081 11.766 1.00 86.69 90 SER A C 1
ATOM 695 O O . SER A 1 90 ? -27.736 -0.880 11.988 1.00 86.69 90 SER A O 1
ATOM 697 N N . GLU A 1 91 ? -25.786 0.192 12.304 1.00 75.06 91 GLU A N 1
ATOM 698 C CA . GLU A 1 91 ? -25.173 -0.780 13.192 1.00 75.06 91 GLU A CA 1
ATOM 699 C C . GLU A 1 91 ? -25.689 -0.658 14.635 1.00 75.06 91 GLU A C 1
ATOM 701 O O . GLU A 1 91 ? -25.699 0.415 15.241 1.00 75.06 91 GLU A O 1
ATOM 706 N N . GLY A 1 92 ? -26.034 -1.794 15.243 1.00 66.94 92 GLY A N 1
ATOM 707 C CA . GLY A 1 92 ? -26.136 -1.887 16.699 1.00 66.94 92 GLY A CA 1
ATOM 708 C C . GLY A 1 92 ? -24.761 -1.746 17.369 1.00 66.94 92 GLY A C 1
ATOM 709 O O . GLY A 1 92 ? -23.717 -1.925 16.741 1.00 66.94 92 GLY A O 1
ATOM 710 N N . LYS A 1 93 ? -24.742 -1.478 18.681 1.00 73.50 93 LYS A N 1
ATOM 711 C CA . LYS A 1 93 ? -23.504 -1.29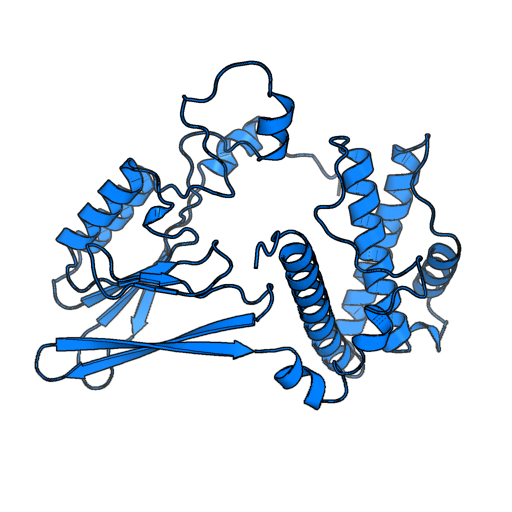5 19.473 1.00 73.50 93 LYS A CA 1
ATOM 712 C C . LYS A 1 93 ? -22.634 -2.563 19.598 1.00 73.50 93 LYS A C 1
ATOM 714 O O . LYS A 1 93 ? -21.536 -2.489 20.147 1.00 73.50 93 LYS A O 1
ATOM 719 N N . ASP A 1 94 ? -23.090 -3.695 19.064 1.00 82.69 94 ASP A N 1
ATOM 720 C CA . ASP A 1 94 ? -22.535 -5.035 19.294 1.00 82.69 94 ASP A CA 1
ATOM 721 C C . ASP A 1 94 ? -21.515 -5.474 18.229 1.00 82.69 94 ASP A C 1
ATOM 723 O O . ASP A 1 94 ? -21.422 -6.649 17.865 1.00 82.69 94 ASP A O 1
ATOM 727 N N . SER A 1 95 ? -20.736 -4.528 17.700 1.00 89.31 95 SER A N 1
ATOM 728 C CA . SER A 1 95 ? -19.687 -4.817 16.721 1.00 89.31 95 SER A CA 1
ATOM 729 C C . SER A 1 95 ? -18.359 -4.146 17.061 1.00 89.31 95 SER A C 1
ATOM 731 O O . SER A 1 95 ? -18.283 -3.081 17.679 1.00 89.31 95 SER A O 1
ATOM 733 N N . VAL A 1 96 ? -17.281 -4.801 16.640 1.00 91.75 96 VAL A N 1
ATOM 734 C CA . VAL A 1 96 ? -15.930 -4.249 16.624 1.00 91.75 96 VAL A CA 1
ATOM 735 C C . VAL A 1 96 ? -15.676 -3.701 15.230 1.00 91.75 96 VAL A C 1
ATOM 737 O O . VAL A 1 96 ? -15.639 -4.462 14.265 1.00 91.75 96 VAL A O 1
ATOM 740 N N . VAL A 1 97 ? -15.471 -2.389 15.122 1.00 95.00 97 VAL A N 1
ATOM 741 C CA . VAL A 1 97 ? -15.179 -1.736 13.840 1.00 95.00 97 VAL A CA 1
ATOM 742 C C . VAL A 1 97 ? -13.688 -1.446 13.711 1.00 95.00 97 VAL A C 1
ATOM 744 O O . VAL A 1 97 ? -13.088 -0.768 14.546 1.00 95.00 97 VAL A O 1
ATOM 747 N N . ILE A 1 98 ? -13.090 -1.934 12.632 1.00 96.25 98 ILE A N 1
ATOM 748 C CA . ILE A 1 98 ? -11.708 -1.681 12.247 1.00 96.25 98 ILE A CA 1
ATOM 749 C C . ILE A 1 98 ? -11.726 -0.746 11.041 1.00 96.25 98 ILE A C 1
ATOM 751 O O . ILE A 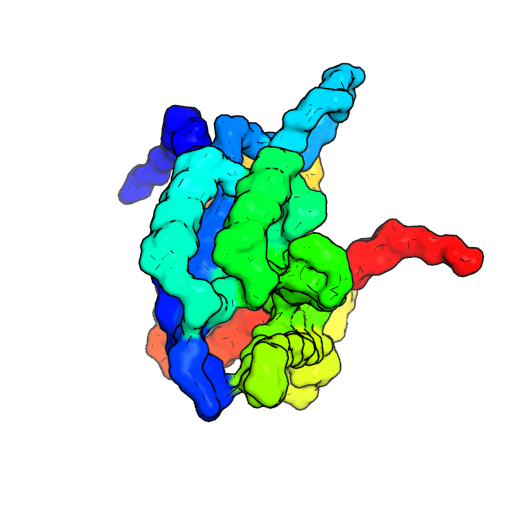1 98 ? -12.018 -1.163 9.921 1.00 96.25 98 ILE A O 1
ATOM 755 N N . PHE A 1 99 ? -11.392 0.519 11.257 1.00 97.81 99 PHE A N 1
ATOM 756 C CA . PHE A 1 99 ? -11.134 1.448 10.164 1.00 97.81 99 PHE A CA 1
ATOM 757 C C . PHE A 1 99 ? -9.755 1.161 9.573 1.00 97.81 99 PHE A C 1
ATOM 759 O O . PHE A 1 99 ? -8.802 0.923 10.311 1.00 97.81 99 PHE A O 1
ATOM 766 N N . MET A 1 100 ? -9.630 1.204 8.253 1.00 98.19 100 MET A N 1
ATOM 767 C CA . MET A 1 100 ? -8.385 0.921 7.542 1.00 98.19 100 MET A CA 1
ATOM 768 C C . MET A 1 100 ? -8.156 2.000 6.495 1.00 98.19 100 MET A C 1
ATOM 770 O O . MET A 1 100 ? -8.981 2.162 5.606 1.00 98.19 100 MET A O 1
ATOM 774 N N . GLY A 1 101 ? -7.057 2.738 6.591 1.00 96.94 101 GLY A N 1
ATOM 775 C CA . GLY A 1 101 ? -6.706 3.796 5.646 1.00 96.94 101 GLY A CA 1
ATOM 776 C C . GLY A 1 101 ? -5.226 3.765 5.284 1.00 96.94 101 GLY A C 1
ATOM 777 O O . GLY A 1 101 ? -4.428 3.090 5.928 1.00 96.94 101 GLY A O 1
ATOM 778 N N . HIS A 1 102 ? -4.832 4.491 4.237 1.00 95.62 102 HIS A N 1
ATOM 779 C CA . HIS A 1 102 ? -3.420 4.575 3.860 1.00 95.62 102 HIS A CA 1
ATOM 780 C C . HIS A 1 102 ? -2.642 5.485 4.820 1.00 95.62 102 HIS A C 1
ATOM 782 O O . HIS A 1 102 ? -1.601 5.087 5.333 1.00 95.62 102 HIS A O 1
ATOM 788 N N . HIS A 1 103 ? -3.153 6.684 5.109 1.00 95.19 103 HIS A N 1
ATOM 789 C CA . HIS A 1 103 ? -2.445 7.690 5.906 1.00 95.19 103 HIS A CA 1
ATOM 790 C C . HIS A 1 103 ? -2.661 7.522 7.424 1.00 95.19 103 HIS A C 1
ATOM 792 O O . HIS A 1 103 ? -3.777 7.206 7.842 1.00 95.19 103 HIS A O 1
ATOM 798 N N . PRO A 1 104 ? -1.653 7.792 8.277 1.00 96.06 104 PRO A N 1
ATOM 799 C CA . PRO A 1 104 ? -1.821 7.852 9.726 1.00 96.06 104 PRO A CA 1
ATOM 800 C C . PRO A 1 104 ? -2.860 8.871 10.169 1.00 96.06 104 PRO A C 1
ATOM 802 O O . PRO A 1 104 ? -3.045 9.885 9.495 1.00 96.06 104 PRO A O 1
ATOM 805 N N . PHE A 1 105 ? -3.470 8.673 11.343 1.00 96.56 105 PHE A N 1
ATOM 806 C CA . PHE A 1 105 ? -4.495 9.597 11.844 1.00 96.56 105 PHE A CA 1
ATOM 807 C C . PHE A 1 105 ? -3.951 11.027 11.974 1.00 96.56 105 PHE A C 1
ATOM 809 O O . PHE A 1 105 ? -4.585 11.986 11.534 1.00 96.56 105 PHE A O 1
ATOM 816 N N . ILE A 1 106 ? -2.733 11.169 12.507 1.00 94.69 106 ILE A N 1
ATOM 817 C CA . ILE A 1 106 ? -2.072 12.472 12.667 1.00 94.69 106 ILE A CA 1
ATOM 818 C C . ILE A 1 106 ? -1.734 13.148 11.329 1.00 94.69 106 ILE A C 1
ATOM 820 O O . ILE A 1 106 ? -1.609 14.368 11.272 1.00 94.69 106 ILE A O 1
ATOM 824 N N . SER A 1 107 ? -1.628 12.367 10.252 1.00 92.94 107 SER A N 1
ATOM 825 C CA . SER A 1 107 ? -1.386 12.849 8.890 1.00 92.94 107 SER A CA 1
ATOM 826 C C . SER A 1 107 ? -2.678 13.159 8.131 1.00 92.94 107 SER A C 1
ATOM 828 O O . SER A 1 107 ? -2.616 13.623 6.995 1.00 92.94 107 SER A O 1
ATOM 830 N N . LEU A 1 108 ? -3.856 12.901 8.707 1.00 93.50 108 LEU A N 1
ATOM 831 C CA . LEU A 1 108 ? -5.121 13.310 8.102 1.00 93.50 108 LEU A CA 1
ATOM 832 C C . LEU A 1 108 ? -5.311 14.826 8.209 1.00 93.50 108 LEU A C 1
ATOM 834 O O . LEU A 1 108 ? -4.890 15.454 9.182 1.00 93.50 108 LEU A O 1
ATOM 838 N N . SER A 1 109 ? -6.007 15.409 7.233 1.00 92.25 109 SER A N 1
ATOM 839 C CA . SER A 1 109 ? -6.434 16.805 7.300 1.00 92.25 109 SER A CA 1
ATOM 840 C C . SER A 1 109 ? -7.314 17.057 8.541 1.00 92.25 109 SER A C 1
ATOM 842 O O . SER A 1 109 ? -8.006 16.143 9.004 1.00 92.25 109 SER A O 1
ATOM 844 N N . PRO A 1 110 ? -7.364 18.289 9.082 1.00 93.88 110 PRO A N 1
ATOM 845 C CA . PRO A 1 110 ? -8.181 18.586 10.261 1.00 93.88 110 PRO A CA 1
ATOM 846 C C . PRO A 1 110 ? -9.670 18.236 10.100 1.00 93.88 110 PRO A C 1
ATOM 848 O O . PRO A 1 110 ? -10.303 17.755 11.042 1.00 93.88 110 PRO A O 1
ATOM 851 N N . SER A 1 111 ? -10.241 18.430 8.904 1.00 95.19 111 SER A N 1
ATOM 852 C CA . SER A 1 111 ? -11.619 18.015 8.607 1.00 95.19 111 SER A CA 1
ATOM 853 C C . SER A 1 111 ? -11.768 16.496 8.655 1.00 95.19 111 SER A C 1
ATOM 855 O O . SER A 1 111 ? -12.702 15.989 9.270 1.00 95.19 111 SER A O 1
ATOM 857 N N . SER A 1 112 ? -10.817 15.750 8.096 1.00 95.69 112 SER A N 1
ATOM 858 C CA . SER A 1 112 ? -10.834 14.285 8.112 1.00 95.69 112 SER A CA 1
ATOM 859 C C . SER A 1 112 ? -10.611 13.699 9.503 1.00 95.69 112 SER A C 1
ATOM 861 O O . SER A 1 112 ? -11.299 12.749 9.870 1.00 95.69 112 SER A O 1
ATOM 863 N N . GLN A 1 113 ? -9.757 14.312 10.327 1.00 97.19 113 GLN A N 1
ATOM 864 C CA . GLN A 1 113 ? -9.655 13.969 11.749 1.00 97.19 113 GLN A CA 1
ATOM 865 C C . GLN A 1 113 ? -10.994 14.191 12.463 1.00 97.19 113 GLN A C 1
ATOM 867 O O . GLN A 1 113 ? -11.437 13.332 13.223 1.00 97.19 113 GLN A O 1
ATOM 872 N N . LYS A 1 114 ? -11.691 15.302 12.181 1.00 97.62 114 LYS A N 1
ATOM 873 C CA . LYS A 1 114 ? -13.028 15.572 12.732 1.00 97.62 114 LYS A CA 1
ATOM 874 C C . LYS A 1 114 ? -14.056 14.519 12.300 1.00 97.62 114 LYS A C 1
ATOM 876 O O . LYS A 1 114 ? -14.825 14.070 13.151 1.00 97.62 114 LYS A O 1
ATOM 881 N N . HIS A 1 115 ? -14.061 14.098 11.032 1.00 97.44 115 HIS A N 1
ATOM 882 C CA . HIS A 1 115 ? -14.917 13.000 10.561 1.00 97.44 115 HIS A CA 1
ATOM 883 C C . HIS A 1 115 ? -14.619 11.700 11.309 1.00 97.44 115 HIS A C 1
ATOM 885 O O . HIS A 1 115 ? -15.531 11.101 11.876 1.00 97.44 115 HIS A O 1
ATOM 891 N N . PHE A 1 116 ? -13.340 11.328 11.405 1.00 96.56 116 PHE A N 1
ATOM 892 C CA . PHE A 1 116 ? -12.909 10.118 12.101 1.00 96.56 116 PHE A CA 1
ATOM 893 C C . PHE A 1 116 ? -13.319 10.122 13.581 1.00 96.56 116 PHE A C 1
ATOM 895 O O . PHE A 1 116 ? -13.853 9.141 14.097 1.00 96.56 116 PHE A O 1
ATOM 902 N N . MET A 1 117 ? -13.151 11.254 14.270 1.00 97.44 117 MET A N 1
ATOM 903 C CA . MET A 1 117 ? -13.615 11.408 15.651 1.00 97.44 117 MET A CA 1
ATOM 904 C C . MET A 1 117 ? -15.141 11.323 15.769 1.00 97.44 117 MET A C 1
ATOM 906 O O . MET A 1 117 ? -15.650 10.842 16.780 1.00 97.44 117 MET A O 1
ATOM 910 N N . GLY A 1 118 ? -15.879 11.755 14.744 1.00 96.31 118 GLY A N 1
ATOM 911 C CA . GLY A 1 118 ? -17.318 11.527 14.624 1.00 96.31 118 GLY A CA 1
ATOM 912 C C . GLY A 1 118 ? -17.662 10.038 14.568 1.00 96.31 118 GLY A C 1
ATOM 913 O O . GLY A 1 118 ? -18.512 9.590 15.333 1.00 96.31 118 GLY A O 1
ATOM 914 N N . PHE A 1 119 ? -16.951 9.262 13.746 1.00 95.88 119 PHE A N 1
ATOM 915 C CA . PHE A 1 119 ? -17.125 7.807 13.677 1.00 95.88 119 PHE A CA 1
ATOM 916 C C . PHE A 1 119 ? -16.835 7.145 15.021 1.00 95.88 119 PHE A C 1
ATOM 918 O O . PHE A 1 119 ? -17.622 6.336 15.503 1.00 95.88 119 PHE A O 1
ATOM 925 N N . LYS A 1 120 ? -15.748 7.547 15.689 1.00 93.38 120 LYS A N 1
ATOM 926 C CA . LYS A 1 120 ? -15.367 6.973 16.982 1.00 93.38 120 LYS A CA 1
ATOM 927 C C . LYS A 1 120 ? -16.403 7.204 18.084 1.00 93.38 120 LYS A C 1
ATOM 929 O O . LYS A 1 120 ? -16.534 6.367 18.971 1.00 93.38 120 LYS A O 1
ATOM 934 N N . LYS A 1 121 ? -17.161 8.305 18.033 1.00 93.81 121 LYS A N 1
ATOM 935 C CA . LYS A 1 121 ? -18.284 8.535 18.959 1.00 93.81 121 LYS A CA 1
ATOM 936 C C . LYS A 1 121 ? -19.425 7.537 18.749 1.00 93.81 121 LYS A C 1
ATOM 938 O O . LYS A 1 121 ? -20.071 7.171 19.723 1.00 93.81 121 LYS A O 1
ATOM 943 N N . LEU A 1 122 ? -19.662 7.111 17.506 1.00 93.56 122 LEU A N 1
ATOM 944 C CA . LEU A 1 122 ? -20.675 6.104 17.171 1.00 93.56 122 LEU A CA 1
ATOM 945 C C . LEU A 1 122 ? -20.208 4.693 17.547 1.00 93.56 122 LEU A C 1
ATOM 947 O O . LEU A 1 122 ? -20.992 3.908 18.069 1.00 93.56 122 LEU A O 1
ATOM 951 N N . VAL A 1 123 ? -18.917 4.403 17.357 1.00 92.31 123 VAL A N 1
ATOM 952 C CA . VAL A 1 123 ? -18.302 3.103 17.667 1.00 92.31 123 VAL A CA 1
ATOM 953 C C . VAL A 1 123 ? -17.075 3.254 18.581 1.00 92.31 123 VAL A C 1
ATOM 955 O O . VAL A 1 123 ? -15.933 3.211 18.111 1.00 92.31 123 VAL A O 1
ATOM 958 N N . PRO A 1 124 ? -17.259 3.416 19.908 1.00 88.62 124 PRO A N 1
ATOM 959 C CA . PRO A 1 124 ? -16.157 3.694 20.841 1.00 88.62 124 PRO A CA 1
ATOM 960 C C . PRO A 1 124 ? -15.051 2.628 20.852 1.00 88.62 124 PRO A C 1
ATOM 962 O O . PRO A 1 124 ? -13.866 2.960 20.966 1.00 88.62 124 PRO A O 1
ATOM 965 N N . ASN A 1 125 ? -15.430 1.362 20.646 1.00 85.62 125 ASN A N 1
ATOM 966 C CA . ASN A 1 125 ? -14.531 0.201 20.607 1.00 85.62 125 ASN A CA 1
ATOM 967 C C . ASN A 1 125 ? -13.751 0.054 19.288 1.00 85.62 125 ASN A C 1
ATOM 969 O O . ASN A 1 125 ? -13.060 -0.943 19.090 1.00 85.62 125 ASN A O 1
ATOM 973 N N . SER A 1 126 ? -13.848 1.036 18.391 1.00 92.12 126 SER A N 1
ATOM 974 C CA . SER A 1 126 ? -13.167 1.011 17.100 1.00 92.12 126 SER A CA 1
ATOM 975 C C . SER A 1 126 ? -11.649 1.171 17.179 1.00 92.12 126 SER A C 1
ATOM 977 O O . SER A 1 126 ? -11.101 1.827 18.080 1.00 92.12 126 SER A O 1
ATOM 979 N N . PHE A 1 127 ? -10.986 0.617 16.166 1.00 92.19 127 PHE A N 1
ATOM 980 C CA . PHE A 1 127 ? -9.542 0.643 15.963 1.00 92.19 127 PHE A CA 1
ATOM 981 C C . PHE A 1 127 ? -9.188 1.200 14.573 1.00 92.19 127 PHE A C 1
ATOM 983 O O . PHE A 1 127 ? -10.003 1.095 13.659 1.00 92.19 127 PHE A O 1
ATOM 990 N N . TYR A 1 128 ? -7.993 1.780 14.405 1.00 97.50 128 TYR A N 1
ATOM 991 C CA . TYR A 1 128 ? -7.505 2.282 13.116 1.00 97.50 128 TYR A CA 1
ATOM 992 C C . TYR A 1 128 ? -6.249 1.549 12.636 1.00 97.50 128 TYR A C 1
ATOM 994 O O . TYR A 1 128 ? -5.263 1.454 13.361 1.00 97.50 128 TYR A O 1
ATOM 1002 N N . ILE A 1 129 ? -6.252 1.058 11.402 1.00 97.56 129 ILE A N 1
ATOM 1003 C CA . ILE A 1 129 ? -5.071 0.512 10.734 1.00 97.56 129 ILE A CA 1
ATOM 1004 C C . ILE A 1 129 ? -4.614 1.512 9.675 1.00 97.56 129 ILE A C 1
ATOM 1006 O O . ILE A 1 129 ? -5.410 1.917 8.829 1.00 97.56 129 ILE A O 1
ATOM 1010 N N . SER A 1 130 ? -3.337 1.887 9.715 1.00 97.06 130 SER A N 1
ATOM 1011 C CA . SER A 1 130 ? -2.721 2.832 8.778 1.00 97.06 130 SER A CA 1
ATOM 1012 C C . SER A 1 130 ? -1.450 2.284 8.119 1.00 97.06 130 SER A C 1
ATOM 1014 O O . SER A 1 130 ? -0.971 1.198 8.456 1.00 97.06 130 SER A O 1
ATOM 1016 N N . SER A 1 131 ? -0.887 3.034 7.167 1.00 94.25 131 SER A N 1
ATOM 1017 C CA . SER A 1 131 ? 0.388 2.759 6.489 1.00 94.25 131 SER A CA 1
ATOM 1018 C C . SER A 1 131 ? 1.121 4.084 6.179 1.00 94.25 131 SER A C 1
ATOM 1020 O O . SER A 1 131 ? 1.188 4.960 7.039 1.00 94.25 131 SER A O 1
ATOM 1022 N N . HIS A 1 132 ? 1.692 4.253 4.983 1.00 92.62 132 HIS A N 1
ATOM 1023 C CA . HIS A 1 132 ? 2.258 5.496 4.436 1.00 92.62 132 HIS A CA 1
ATOM 1024 C C . HIS A 1 132 ? 3.570 6.009 5.055 1.00 92.62 132 HIS A C 1
ATOM 1026 O O . HIS A 1 132 ? 4.425 6.503 4.332 1.00 92.62 132 HIS A O 1
ATOM 1032 N N . THR A 1 133 ? 3.803 5.860 6.361 1.00 88.00 133 THR A N 1
ATOM 1033 C CA . THR A 1 133 ? 5.092 6.242 6.986 1.00 88.00 133 THR A CA 1
ATOM 1034 C C . THR A 1 133 ? 6.241 5.320 6.599 1.00 88.00 133 THR A C 1
ATOM 1036 O O . THR A 1 133 ? 7.396 5.626 6.895 1.00 88.00 133 THR A O 1
ATOM 1039 N N . HIS A 1 134 ? 5.904 4.154 6.040 1.00 87.88 134 HIS A N 1
ATOM 1040 C CA . HIS A 1 134 ? 6.808 3.045 5.738 1.00 87.88 134 HIS A CA 1
ATOM 1041 C C . HIS A 1 134 ? 7.584 2.536 6.969 1.00 87.88 134 HIS A C 1
ATOM 1043 O O . HIS A 1 134 ? 8.518 1.753 6.847 1.00 87.88 134 HIS A O 1
ATOM 1049 N N . LYS A 1 135 ? 7.174 2.970 8.169 1.00 88.75 135 LYS A N 1
ATOM 1050 C CA . LYS A 1 135 ? 7.717 2.579 9.467 1.00 88.75 135 LYS A CA 1
ATOM 1051 C C . LYS A 1 135 ? 6.559 2.281 10.396 1.00 88.75 135 LYS A C 1
ATOM 1053 O O . LYS A 1 135 ? 5.810 3.176 10.795 1.00 88.75 135 LYS A O 1
ATOM 1058 N N . GLY A 1 136 ? 6.430 1.014 10.731 1.00 92.12 136 GLY A N 1
ATOM 1059 C CA . GLY A 1 136 ? 5.376 0.481 11.553 1.00 92.12 136 GLY A CA 1
ATOM 1060 C C . GLY A 1 136 ? 5.461 0.961 12.996 1.00 92.12 136 GLY A C 1
ATOM 1061 O O . GLY A 1 136 ? 6.525 0.975 13.616 1.00 92.12 136 GLY A O 1
ATOM 1062 N N . PHE A 1 137 ? 4.308 1.301 13.560 1.00 94.44 137 PHE A N 1
ATOM 1063 C CA . PHE A 1 137 ? 4.154 1.726 14.946 1.00 94.44 137 PHE A CA 1
ATOM 1064 C C . PHE A 1 137 ? 2.805 1.267 15.507 1.00 94.44 137 PHE A C 1
ATOM 1066 O O . PHE A 1 137 ? 1.922 0.836 14.764 1.00 94.44 137 PHE A O 1
ATOM 1073 N N . THR A 1 138 ? 2.656 1.362 16.825 1.00 95.31 138 THR A N 1
ATOM 1074 C CA . THR A 1 138 ? 1.402 1.083 17.531 1.00 95.31 138 THR A CA 1
ATOM 1075 C C . THR A 1 138 ? 1.151 2.202 18.536 1.00 95.31 138 THR A C 1
ATOM 1077 O O . THR A 1 138 ? 1.996 2.463 19.389 1.00 95.31 138 THR A O 1
ATOM 1080 N N . ILE A 1 139 ? -0.010 2.845 18.446 1.00 93.56 139 ILE A N 1
ATOM 1081 C CA . ILE A 1 139 ? -0.491 3.861 19.382 1.00 93.56 139 ILE A CA 1
ATOM 1082 C C . ILE A 1 139 ? -1.651 3.249 20.166 1.00 93.56 139 ILE A C 1
ATOM 1084 O O . ILE A 1 139 ? -2.731 3.015 19.628 1.00 93.56 139 ILE A O 1
ATOM 1088 N N . ASN A 1 140 ? -1.417 2.983 21.452 1.00 87.31 140 ASN A N 1
ATOM 1089 C CA . ASN A 1 140 ? -2.416 2.392 22.350 1.00 87.31 140 ASN A CA 1
ATOM 1090 C C . ASN A 1 140 ? -3.114 3.426 23.248 1.00 87.31 140 ASN A C 1
ATOM 1092 O O . ASN A 1 140 ? -4.131 3.108 23.866 1.00 87.31 140 ASN A O 1
ATOM 1096 N N . SER A 1 141 ? -2.577 4.645 23.326 1.00 77.88 141 SER A N 1
ATOM 1097 C CA . SER A 1 141 ? -3.089 5.753 24.133 1.00 77.88 141 SER A CA 1
ATOM 1098 C C . SER A 1 141 ? -3.489 6.933 23.247 1.00 77.88 141 SER A C 1
ATOM 1100 O O . SER A 1 141 ? -2.905 7.163 22.194 1.00 77.88 141 SER A O 1
ATOM 1102 N N . GLY A 1 142 ? -4.496 7.692 23.680 1.00 84.81 142 GLY A N 1
ATOM 1103 C CA . GLY A 1 142 ? -4.998 8.854 22.949 1.00 84.81 142 GLY A CA 1
ATOM 1104 C C . GLY A 1 142 ? -6.371 8.634 22.308 1.00 84.81 142 GLY A C 1
ATOM 1105 O O . GLY A 1 142 ? -7.040 7.629 22.571 1.00 84.81 142 GLY A O 1
ATOM 1106 N N . PRO A 1 143 ? -6.829 9.603 21.497 1.00 87.56 143 PRO A N 1
ATOM 1107 C CA . PRO A 1 143 ? -8.182 9.602 20.961 1.00 87.56 143 PRO A CA 1
ATOM 1108 C C . PRO A 1 143 ? -8.399 8.508 19.918 1.00 87.56 143 PRO A C 1
ATOM 1110 O O . PRO A 1 143 ? -9.536 8.108 19.720 1.00 87.56 143 PRO A O 1
ATOM 1113 N N . VAL A 1 144 ? -7.349 7.997 19.272 1.00 92.69 144 VAL A N 1
ATOM 1114 C CA . VAL A 1 144 ? -7.432 6.925 18.276 1.00 92.69 144 VAL A CA 1
ATOM 1115 C C . VAL A 1 144 ? -6.398 5.863 18.620 1.00 92.69 144 VAL A C 1
ATOM 1117 O O . VAL A 1 144 ? -5.215 6.163 18.740 1.00 92.69 144 VAL A O 1
ATOM 1120 N N . LYS A 1 145 ? -6.859 4.619 18.785 1.00 94.25 145 LYS A N 1
ATOM 1121 C CA . LYS A 1 145 ? -5.973 3.456 18.861 1.00 94.25 145 LYS A CA 1
ATOM 1122 C C . LYS A 1 145 ? -5.585 3.084 17.434 1.00 94.25 145 LYS A C 1
ATOM 1124 O O . LYS A 1 145 ? -6.478 2.814 16.630 1.00 94.25 145 LYS A O 1
ATOM 1129 N N . GLU A 1 146 ? -4.294 3.111 17.129 1.00 96.31 146 GLU A N 1
ATOM 1130 C CA . GLU A 1 146 ? -3.784 2.996 15.763 1.00 96.31 146 GLU A CA 1
ATOM 1131 C C . GLU A 1 146 ? -2.662 1.959 15.658 1.00 96.31 146 GLU A C 1
ATOM 1133 O O . GLU A 1 146 ? -1.745 1.938 16.477 1.00 96.31 146 GLU A O 1
ATOM 1138 N N . VAL A 1 147 ? -2.702 1.112 14.628 1.00 96.94 147 VAL A N 1
ATOM 1139 C CA . VAL A 1 147 ? -1.567 0.283 14.202 1.00 96.94 147 VAL A CA 1
ATOM 1140 C C . VAL A 1 147 ? -1.196 0.686 12.795 1.00 96.94 147 VAL A C 1
ATOM 1142 O O . VAL A 1 147 ? -1.965 0.496 11.857 1.00 96.94 147 VAL A O 1
ATOM 1145 N N . ASN A 1 148 ? 0.028 1.163 12.644 1.00 96.38 148 ASN A N 1
ATOM 1146 C CA . ASN A 1 148 ? 0.628 1.326 11.341 1.00 96.38 148 ASN A CA 1
ATOM 1147 C C . ASN A 1 148 ? 1.317 0.030 10.928 1.00 96.38 148 ASN A C 1
ATOM 1149 O O . ASN A 1 148 ? 2.162 -0.492 11.666 1.00 96.38 148 ASN A O 1
ATOM 1153 N N . VAL A 1 149 ? 0.969 -0.511 9.767 1.00 95.50 149 VAL A N 1
ATOM 1154 C CA . VAL A 1 149 ? 1.490 -1.813 9.330 1.00 95.50 149 VAL A CA 1
ATOM 1155 C C . VAL A 1 149 ? 2.959 -1.760 8.906 1.00 95.50 149 VAL A C 1
ATOM 1157 O O . VAL A 1 149 ? 3.621 -2.790 8.955 1.00 95.50 149 VAL A O 1
ATOM 1160 N N . GLY A 1 150 ? 3.497 -0.570 8.623 1.00 91.81 150 GLY A N 1
ATOM 1161 C CA . GLY A 1 150 ? 4.819 -0.384 8.028 1.00 91.81 150 GLY A CA 1
ATOM 1162 C C . GLY A 1 150 ? 4.771 -0.534 6.508 1.00 91.81 150 GLY A C 1
ATOM 1163 O O . GLY A 1 150 ? 3.767 -0.177 5.882 1.00 91.81 150 GLY A O 1
ATOM 1164 N N . SER A 1 151 ? 5.856 -1.030 5.918 1.00 87.81 151 SER A N 1
ATOM 1165 C CA . SER A 1 151 ? 5.961 -1.285 4.479 1.00 87.81 151 SER A CA 1
ATOM 1166 C C . SER A 1 151 ? 6.453 -2.704 4.220 1.00 87.81 151 SER A C 1
ATOM 1168 O O . SER A 1 151 ? 7.424 -3.150 4.822 1.00 87.81 151 SER A O 1
ATOM 1170 N N . ILE A 1 152 ? 5.803 -3.401 3.288 1.00 80.25 152 ILE A N 1
ATOM 1171 C CA . ILE A 1 152 ? 6.268 -4.702 2.779 1.00 80.25 152 ILE A CA 1
ATOM 1172 C C . ILE A 1 152 ? 7.302 -4.551 1.653 1.00 80.25 152 ILE A C 1
ATOM 1174 O O . ILE A 1 152 ? 7.832 -5.548 1.168 1.00 80.25 152 ILE A O 1
ATOM 1178 N N . THR A 1 153 ? 7.516 -3.322 1.176 1.00 73.44 153 THR A N 1
ATOM 1179 C CA . THR A 1 153 ? 8.427 -3.004 0.071 1.00 73.44 153 THR A CA 1
ATOM 1180 C C . THR A 1 153 ? 9.663 -2.238 0.513 1.00 73.44 153 THR A C 1
ATOM 1182 O O . THR A 1 153 ? 10.591 -2.126 -0.282 1.00 73.44 153 THR A O 1
ATOM 1185 N N . ASP A 1 154 ? 9.681 -1.710 1.736 1.00 74.31 154 ASP A N 1
ATOM 1186 C CA . ASP A 1 154 ? 10.795 -0.942 2.287 1.00 74.31 154 ASP A CA 1
ATOM 1187 C C . ASP A 1 154 ? 11.494 -1.770 3.354 1.00 74.31 154 ASP A C 1
ATOM 1189 O O . ASP A 1 154 ? 10.903 -2.671 3.940 1.00 74.31 154 ASP A O 1
ATOM 1193 N N . TYR A 1 155 ? 12.763 -1.461 3.609 1.00 71.50 155 TYR A N 1
ATOM 1194 C CA . TYR A 1 155 ? 13.567 -2.230 4.540 1.00 71.50 155 TYR A CA 1
ATOM 1195 C C . TYR A 1 155 ? 13.549 -1.609 5.948 1.00 71.50 155 TYR A C 1
ATOM 1197 O O . TYR A 1 155 ? 13.790 -0.404 6.076 1.00 71.50 155 TYR A O 1
ATOM 1205 N N . PRO A 1 156 ? 13.392 -2.421 7.013 1.00 82.00 156 PRO A N 1
ATOM 1206 C CA . PRO A 1 156 ? 13.038 -3.845 6.978 1.00 82.00 156 PRO A CA 1
ATOM 1207 C C . PRO A 1 156 ? 11.591 -4.042 6.517 1.00 82.00 156 PRO A C 1
ATOM 1209 O O . PRO A 1 156 ? 10.753 -3.189 6.795 1.00 82.00 156 PRO A O 1
ATOM 1212 N N . ASN A 1 157 ? 11.296 -5.177 5.878 1.00 80.88 157 ASN A N 1
ATOM 1213 C CA . ASN A 1 157 ? 9.920 -5.504 5.513 1.00 80.88 157 ASN A CA 1
ATOM 1214 C C . ASN A 1 157 ? 9.095 -5.676 6.791 1.00 80.88 157 ASN A C 1
ATOM 1216 O O . ASN A 1 157 ? 9.487 -6.425 7.688 1.00 80.88 157 ASN A O 1
ATOM 1220 N N . GLU A 1 158 ? 7.938 -5.026 6.867 1.00 88.06 158 GLU A N 1
ATOM 1221 C CA . GLU A 1 158 ? 7.059 -5.071 8.031 1.00 88.06 158 GLU A CA 1
ATOM 1222 C C . GLU A 1 158 ? 5.648 -5.527 7.662 1.00 88.06 158 GLU A C 1
ATOM 1224 O O . GLU A 1 158 ? 5.040 -5.058 6.700 1.00 88.06 158 GLU A O 1
ATOM 1229 N N . PHE A 1 159 ? 5.099 -6.415 8.488 1.00 90.12 159 PHE A N 1
ATOM 1230 C CA . PHE A 1 159 ? 3.686 -6.778 8.473 1.00 90.12 159 PHE A CA 1
ATOM 1231 C C . PHE A 1 159 ? 3.179 -6.999 9.898 1.00 90.12 159 PHE A C 1
ATOM 1233 O O . PHE A 1 159 ? 3.952 -7.150 10.850 1.00 90.12 159 PHE A O 1
ATOM 1240 N N . VAL A 1 160 ? 1.858 -6.980 10.069 1.00 92.69 160 VAL A N 1
ATOM 1241 C CA . VAL A 1 160 ? 1.218 -7.121 11.379 1.00 92.69 160 VAL A CA 1
ATOM 1242 C C . VAL A 1 160 ? 0.097 -8.143 11.307 1.00 92.69 160 VAL A C 1
ATOM 1244 O O . VAL A 1 160 ? -0.771 -8.051 10.444 1.00 92.69 160 VAL A O 1
ATOM 1247 N N . SER A 1 161 ? 0.081 -9.061 12.271 1.00 92.94 161 SER A N 1
ATOM 1248 C CA . SER A 1 161 ? -1.097 -9.876 12.568 1.00 92.94 161 SER A CA 1
ATOM 1249 C C . SER A 1 161 ? -1.832 -9.282 13.761 1.00 92.94 161 SER A C 1
ATOM 1251 O O . SER A 1 161 ? -1.224 -9.006 14.798 1.00 92.94 161 SER A O 1
ATOM 1253 N N . LEU A 1 162 ? -3.142 -9.095 13.624 1.00 91.31 162 LEU A N 1
ATOM 1254 C CA . LEU A 1 162 ? -4.005 -8.665 14.718 1.00 91.31 162 LEU A CA 1
ATOM 1255 C C . LEU A 1 162 ? -4.659 -9.882 15.362 1.00 91.31 162 LEU A C 1
ATOM 1257 O O . LEU A 1 162 ? -5.360 -10.640 14.698 1.00 91.31 162 LEU A O 1
ATOM 1261 N N . TYR A 1 163 ? -4.449 -10.039 16.663 1.00 91.44 163 TYR A N 1
ATOM 1262 C CA . TYR A 1 163 ? -5.118 -11.051 17.469 1.00 91.44 163 TYR A CA 1
ATOM 1263 C C . TYR A 1 163 ? -6.179 -10.375 18.325 1.00 91.44 163 TYR A C 1
ATOM 1265 O O . TYR A 1 163 ? -5.906 -9.365 18.972 1.00 91.44 163 TYR A O 1
ATOM 1273 N N . MET A 1 164 ? -7.388 -10.928 18.329 1.00 90.69 164 MET A N 1
ATOM 1274 C CA . MET A 1 164 ? -8.504 -10.406 19.110 1.00 90.69 164 MET A CA 1
ATOM 1275 C C . MET A 1 164 ? -9.051 -11.498 20.014 1.00 90.69 164 MET A C 1
ATOM 1277 O O . MET A 1 164 ? -9.254 -12.628 19.573 1.00 90.69 164 MET A O 1
ATOM 1281 N N . ARG A 1 165 ? -9.299 -11.147 21.272 1.00 90.94 165 ARG A N 1
ATOM 1282 C CA . ARG A 1 165 ? -10.020 -11.990 22.226 1.00 90.94 165 ARG A CA 1
ATOM 1283 C C . ARG A 1 165 ? -10.890 -11.119 23.117 1.00 90.94 165 ARG A C 1
ATOM 1285 O O . ARG A 1 165 ? -10.562 -9.955 23.353 1.00 90.94 165 ARG A O 1
ATOM 1292 N N . LYS A 1 166 ? -11.969 -11.688 23.637 1.00 86.38 166 LYS A N 1
ATOM 1293 C CA . LYS A 1 166 ? -12.738 -11.077 24.719 1.00 86.38 166 LYS A CA 1
ATOM 1294 C C . LYS A 1 166 ? -12.240 -11.644 26.044 1.00 86.38 166 LYS A C 1
ATOM 1296 O O . LYS A 1 166 ? -12.052 -12.851 26.158 1.00 86.38 166 LYS A O 1
ATOM 1301 N N . ASP A 1 167 ? -11.982 -10.762 26.996 1.00 86.88 167 ASP A N 1
ATOM 1302 C CA . ASP A 1 167 ? -11.583 -11.094 28.359 1.00 86.88 167 ASP A CA 1
ATOM 1303 C C . ASP A 1 167 ? -12.584 -10.410 29.292 1.00 86.88 167 ASP A C 1
ATOM 1305 O O . ASP A 1 167 ? -12.641 -9.178 29.341 1.00 86.88 167 ASP A O 1
ATOM 1309 N N . GLU A 1 168 ? -13.458 -11.205 29.911 1.00 85.12 168 GLU A N 1
ATOM 1310 C CA . GLU A 1 168 ? -14.669 -10.738 30.601 1.00 85.12 168 GLU A CA 1
ATOM 1311 C C . GLU A 1 168 ? -15.530 -9.834 29.692 1.00 85.12 168 GLU A C 1
ATOM 1313 O O . GLU A 1 168 ? -16.110 -10.301 28.711 1.00 85.12 168 GLU A O 1
ATOM 1318 N N . GLU A 1 169 ? -15.592 -8.531 29.974 1.00 81.50 169 GLU A N 1
ATOM 1319 C CA . GLU A 1 169 ? -16.310 -7.528 29.177 1.00 81.50 169 GLU A CA 1
ATOM 1320 C C . GLU A 1 169 ? -15.394 -6.684 28.279 1.00 81.50 169 GLU A C 1
ATOM 1322 O O . GLU A 1 169 ? -15.860 -5.822 27.531 1.00 81.50 169 GLU A O 1
ATOM 1327 N N . LYS A 1 170 ? -14.078 -6.915 28.317 1.00 84.31 170 LYS A N 1
ATOM 1328 C CA . LYS A 1 170 ? -13.101 -6.109 27.584 1.00 84.31 170 LYS A CA 1
ATOM 1329 C C . LYS A 1 170 ? -12.649 -6.829 26.322 1.00 84.31 170 LYS A C 1
ATOM 1331 O O . LYS A 1 170 ? -12.137 -7.945 26.354 1.00 84.31 170 LYS A O 1
ATOM 1336 N N . LEU A 1 171 ? -12.777 -6.149 25.185 1.00 85.50 171 LEU A N 1
ATOM 1337 C CA . LEU A 1 171 ? -12.100 -6.566 23.964 1.00 85.50 171 LEU A CA 1
ATOM 1338 C C . LEU A 1 171 ? -10.605 -6.253 24.085 1.00 85.50 171 LEU A C 1
ATOM 1340 O O . LEU A 1 171 ? -10.210 -5.092 24.223 1.00 85.50 171 LEU A O 1
ATOM 1344 N N . ILE A 1 172 ? -9.777 -7.285 23.971 1.00 87.88 172 ILE A N 1
ATOM 1345 C CA . ILE A 1 172 ? -8.325 -7.162 23.900 1.00 87.88 172 ILE A CA 1
ATOM 1346 C C . ILE A 1 172 ? -7.900 -7.355 22.446 1.00 87.88 172 ILE A C 1
ATOM 1348 O O . ILE A 1 172 ? -8.166 -8.393 21.840 1.00 87.88 172 ILE A O 1
ATOM 1352 N N . VAL A 1 173 ? -7.208 -6.352 21.905 1.00 88.00 173 VAL A N 1
ATOM 1353 C CA . VAL A 1 173 ? -6.590 -6.391 20.575 1.00 88.00 173 VAL A CA 1
ATOM 1354 C C . VAL A 1 173 ? -5.077 -6.359 20.754 1.00 88.00 173 VAL A C 1
ATOM 1356 O O . VAL A 1 173 ? -4.540 -5.414 21.330 1.00 88.00 173 VAL A O 1
ATOM 1359 N N . PHE A 1 174 ? -4.393 -7.388 20.265 1.00 90.19 174 PHE A N 1
ATOM 1360 C CA . PHE A 1 174 ? -2.945 -7.529 20.342 1.00 90.19 174 PHE A CA 1
ATOM 1361 C C . PHE A 1 174 ? -2.335 -7.526 18.933 1.00 90.19 174 PHE A C 1
ATOM 1363 O O . PHE A 1 174 ? -2.468 -8.513 18.202 1.00 90.19 174 PHE A O 1
ATOM 1370 N N . PRO A 1 175 ? -1.666 -6.436 18.521 1.00 92.25 175 PRO A N 1
ATOM 1371 C CA . PRO A 1 175 ? -0.902 -6.422 17.285 1.00 92.25 175 PRO A CA 1
ATOM 1372 C C . PRO A 1 175 ? 0.448 -7.116 17.483 1.00 92.25 175 PRO A C 1
ATOM 1374 O O . PRO A 1 175 ? 1.274 -6.674 18.281 1.00 92.25 175 PRO A O 1
ATOM 1377 N N . LYS A 1 176 ? 0.708 -8.170 16.707 1.00 94.31 176 LYS A N 1
ATOM 1378 C CA . LYS A 1 176 ? 2.031 -8.793 16.604 1.00 94.31 176 LYS A CA 1
ATOM 1379 C C . LYS A 1 176 ? 2.707 -8.325 15.324 1.00 94.31 176 LYS A C 1
ATOM 1381 O O . LYS A 1 176 ? 2.246 -8.643 14.229 1.00 94.31 176 LYS A O 1
ATOM 1386 N N . ARG A 1 177 ? 3.798 -7.576 15.470 1.00 91.94 177 ARG A N 1
ATOM 1387 C CA . ARG A 1 177 ? 4.608 -7.108 14.344 1.00 91.94 177 ARG A CA 1
ATOM 1388 C C . ARG A 1 177 ? 5.658 -8.141 13.978 1.00 91.94 177 ARG A C 1
ATOM 1390 O O . ARG A 1 177 ? 6.352 -8.657 14.851 1.00 91.94 177 ARG A O 1
ATOM 1397 N N . PHE A 1 178 ? 5.793 -8.374 12.686 1.00 88.69 178 PHE A N 1
ATOM 1398 C CA . PHE A 1 178 ? 6.854 -9.166 12.099 1.00 88.69 178 PHE A CA 1
ATOM 1399 C C . PHE A 1 178 ? 7.746 -8.233 11.293 1.00 88.69 178 PHE A C 1
ATOM 1401 O O . PHE A 1 178 ? 7.254 -7.330 10.611 1.00 88.69 178 PHE A O 1
ATOM 1408 N N . ARG A 1 179 ? 9.054 -8.428 11.435 1.00 86.38 179 ARG A N 1
ATOM 1409 C CA . ARG A 1 179 ? 10.079 -7.704 10.695 1.00 86.38 179 ARG A CA 1
ATOM 1410 C C . ARG A 1 179 ? 10.963 -8.733 10.034 1.00 86.38 179 ARG A C 1
ATOM 1412 O O . ARG A 1 179 ? 11.584 -9.515 10.744 1.00 86.38 179 ARG A O 1
ATOM 1419 N N . GLU A 1 180 ? 10.997 -8.728 8.714 1.00 75.56 180 GLU A N 1
ATOM 1420 C CA . GLU A 1 180 ? 11.950 -9.538 7.967 1.00 75.56 180 GLU A CA 1
ATOM 1421 C C . GLU A 1 180 ? 13.171 -8.678 7.660 1.00 75.56 180 GLU A C 1
ATOM 1423 O O . GLU A 1 180 ? 13.087 -7.613 7.036 1.00 75.56 180 GLU A O 1
ATOM 1428 N N . THR A 1 181 ? 14.315 -9.130 8.154 1.00 72.56 181 THR A N 1
ATOM 1429 C CA . THR A 1 181 ? 15.609 -8.493 7.942 1.00 72.56 181 THR A CA 1
ATOM 1430 C C . THR A 1 181 ? 16.398 -9.230 6.870 1.00 72.56 181 THR A C 1
ATOM 1432 O O . THR A 1 181 ? 16.062 -10.336 6.452 1.00 72.56 181 THR A O 1
ATOM 1435 N N . PHE A 1 182 ? 17.487 -8.621 6.403 1.00 63.78 182 PHE A N 1
ATOM 1436 C CA . PHE A 1 182 ? 18.284 -9.215 5.339 1.00 63.78 182 PHE A CA 1
ATOM 1437 C C . PHE A 1 182 ? 18.907 -10.553 5.767 1.00 63.78 182 PHE A C 1
ATOM 1439 O O . PHE A 1 182 ? 18.979 -11.476 4.957 1.00 63.78 182 PHE A O 1
ATOM 1446 N N . SER A 1 183 ? 19.288 -10.693 7.044 1.00 64.56 183 SER A N 1
ATOM 1447 C CA . SER A 1 183 ? 19.790 -11.954 7.602 1.00 64.56 183 SER A CA 1
ATOM 1448 C C . SER A 1 183 ? 18.784 -13.092 7.451 1.00 64.56 183 SER A C 1
ATOM 1450 O O . SER A 1 183 ? 19.187 -14.176 7.036 1.00 64.56 183 SER A O 1
ATOM 1452 N N . ASP A 1 184 ? 17.495 -12.814 7.661 1.00 62.50 184 ASP A N 1
ATOM 1453 C CA . ASP A 1 184 ? 16.413 -13.809 7.610 1.00 62.50 184 ASP A CA 1
ATOM 1454 C C . ASP A 1 184 ? 16.157 -14.338 6.189 1.00 62.50 184 ASP A C 1
ATOM 1456 O O . ASP A 1 184 ? 15.597 -15.410 6.009 1.00 62.50 184 ASP A O 1
ATOM 1460 N N . ILE A 1 185 ? 16.579 -13.585 5.170 1.00 58.69 185 ILE A N 1
ATOM 1461 C CA . ILE A 1 185 ? 16.321 -13.870 3.749 1.00 58.69 185 ILE A CA 1
ATOM 1462 C C . ILE A 1 185 ? 17.610 -14.347 3.055 1.00 58.69 185 ILE A C 1
ATOM 1464 O O . ILE A 1 185 ? 17.597 -15.058 2.046 1.00 58.69 185 ILE A O 1
ATOM 1468 N N . SER A 1 186 ? 18.766 -13.967 3.600 1.00 55.25 186 SER A N 1
ATOM 1469 C CA . SER A 1 186 ? 20.085 -14.382 3.123 1.00 55.25 186 SER A CA 1
ATOM 1470 C C . SER A 1 186 ? 20.445 -15.826 3.494 1.00 55.25 186 SER A C 1
ATOM 1472 O O . SER A 1 186 ? 21.258 -16.431 2.796 1.00 55.25 186 SER A O 1
ATOM 1474 N N . SER A 1 187 ? 19.819 -16.414 4.519 1.00 56.09 187 SER A N 1
ATOM 1475 C CA . SER A 1 187 ? 20.045 -17.814 4.919 1.00 56.09 187 SER A CA 1
ATOM 1476 C C . SER A 1 187 ? 19.672 -18.829 3.836 1.00 56.09 187 SER A C 1
ATOM 1478 O O . SER A 1 187 ? 20.234 -19.921 3.786 1.00 56.09 187 SER A O 1
ATOM 1480 N N . ASP A 1 188 ? 18.793 -18.450 2.910 1.00 56.34 188 ASP A N 1
ATOM 1481 C CA . ASP A 1 188 ? 18.202 -19.359 1.924 1.00 56.34 188 ASP A CA 1
ATOM 1482 C C . ASP A 1 188 ? 19.094 -19.552 0.682 1.00 56.34 188 ASP A C 1
ATOM 1484 O O . ASP A 1 188 ? 18.697 -20.165 -0.312 1.00 56.34 188 ASP A O 1
ATOM 1488 N N . GLY A 1 189 ? 20.308 -18.979 0.683 1.00 60.31 189 GLY A N 1
ATOM 1489 C CA . GLY A 1 189 ? 21.323 -19.101 -0.375 1.00 60.31 189 GLY A CA 1
ATOM 1490 C C . GLY A 1 189 ? 20.979 -18.400 -1.700 1.00 60.31 189 GLY A C 1
ATOM 1491 O O . GLY A 1 189 ? 21.874 -18.050 -2.479 1.00 60.31 189 GLY A O 1
ATOM 1492 N N . PHE A 1 190 ? 19.694 -18.151 -1.961 1.00 64.31 190 PHE A N 1
ATOM 1493 C CA . PHE A 1 190 ? 19.189 -17.536 -3.183 1.00 64.31 190 PHE A CA 1
ATOM 1494 C C . PHE A 1 190 ? 19.279 -16.001 -3.139 1.00 64.31 190 PHE A C 1
ATOM 1496 O O . PHE A 1 190 ? 19.798 -15.398 -4.084 1.00 64.31 190 PHE A O 1
ATOM 1503 N N . CYS A 1 191 ? 18.885 -15.370 -2.022 1.00 65.31 191 CYS A N 1
ATOM 1504 C CA . CYS A 1 191 ? 19.036 -13.921 -1.818 1.00 65.31 191 CYS A CA 1
ATOM 1505 C C . CYS A 1 191 ? 20.394 -13.520 -1.194 1.00 65.31 191 CYS A C 1
ATOM 1507 O O . CYS A 1 191 ? 20.739 -12.338 -1.203 1.00 65.31 191 CYS A O 1
ATOM 1509 N N . ALA A 1 192 ? 21.198 -14.490 -0.732 1.00 59.66 192 ALA A N 1
ATOM 1510 C CA . ALA A 1 192 ? 22.471 -14.309 -0.012 1.00 59.66 192 ALA A CA 1
ATOM 1511 C C . ALA A 1 192 ? 23.562 -13.529 -0.767 1.00 59.66 192 ALA A C 1
ATOM 1513 O O . ALA A 1 192 ? 24.532 -13.071 -0.179 1.00 59.66 192 ALA A O 1
ATOM 1514 N N . ARG A 1 193 ? 23.448 -13.390 -2.093 1.00 56.16 193 ARG A N 1
ATOM 1515 C CA . ARG A 1 193 ? 24.504 -12.797 -2.936 1.00 56.16 193 ARG A CA 1
ATOM 1516 C C . ARG A 1 193 ? 24.399 -11.274 -3.084 1.00 56.16 193 ARG A C 1
ATOM 1518 O O . ARG A 1 193 ? 24.953 -10.748 -4.051 1.00 56.16 193 ARG A O 1
ATOM 1525 N N . ALA A 1 194 ? 23.694 -10.580 -2.183 1.00 52.88 194 ALA A N 1
ATOM 1526 C CA . ALA A 1 194 ? 23.544 -9.117 -2.212 1.00 52.88 194 ALA A CA 1
ATOM 1527 C C . ALA A 1 194 ? 24.887 -8.383 -2.258 1.00 52.88 194 ALA A C 1
ATOM 1529 O O . ALA A 1 194 ? 25.015 -7.401 -2.985 1.00 52.88 194 ALA A O 1
ATOM 1530 N N . ASP A 1 195 ? 25.897 -8.909 -1.565 1.00 51.62 195 ASP A N 1
ATOM 1531 C CA . ASP A 1 195 ? 27.214 -8.292 -1.401 1.00 51.62 195 ASP A CA 1
ATOM 1532 C C . ASP A 1 195 ? 27.919 -8.012 -2.734 1.00 51.62 195 ASP A C 1
ATOM 1534 O O . ASP A 1 195 ? 28.688 -7.063 -2.850 1.00 51.62 195 ASP A O 1
ATOM 1538 N N . ASN A 1 196 ? 27.642 -8.798 -3.777 1.00 53.00 196 ASN A N 1
ATOM 1539 C CA . ASN A 1 196 ? 28.210 -8.569 -5.108 1.00 53.00 196 ASN A CA 1
ATOM 1540 C C . ASN A 1 196 ? 27.427 -7.533 -5.933 1.00 53.00 196 ASN A C 1
ATOM 1542 O O . ASN A 1 196 ? 27.958 -7.030 -6.918 1.00 53.00 196 ASN A O 1
ATOM 1546 N N . TYR A 1 197 ? 26.189 -7.204 -5.552 1.00 51.69 197 TYR A N 1
ATOM 1547 C CA . TYR A 1 197 ? 25.356 -6.200 -6.230 1.00 51.69 197 TYR A CA 1
ATOM 1548 C C . TYR A 1 197 ? 25.393 -4.831 -5.545 1.00 51.69 197 TYR A C 1
ATOM 1550 O O . TYR A 1 197 ? 25.112 -3.819 -6.187 1.00 51.69 197 TYR A O 1
ATOM 1558 N N . THR A 1 198 ? 25.741 -4.795 -4.258 1.00 49.56 198 THR A N 1
ATOM 1559 C CA . THR A 1 198 ? 25.994 -3.564 -3.498 1.00 49.56 198 THR A CA 1
ATOM 1560 C C . THR A 1 198 ? 27.443 -3.085 -3.644 1.00 49.56 198 THR A C 1
ATOM 1562 O O . THR A 1 198 ? 27.703 -1.883 -3.544 1.00 49.56 198 THR A O 1
ATOM 1565 N N . LYS A 1 199 ? 28.398 -3.983 -3.945 1.00 49.44 199 LYS A N 1
ATOM 1566 C CA . LYS A 1 199 ? 29.792 -3.610 -4.231 1.00 49.44 199 LYS A CA 1
ATOM 1567 C C . LYS A 1 199 ? 29.880 -2.750 -5.496 1.00 49.44 199 LYS A C 1
ATOM 1569 O O . LYS A 1 199 ? 29.479 -3.148 -6.585 1.00 49.44 199 LYS A O 1
ATOM 1574 N N . ARG A 1 200 ? 30.477 -1.564 -5.339 1.00 45.25 200 ARG A N 1
ATOM 1575 C CA . ARG A 1 200 ? 30.627 -0.455 -6.308 1.00 45.25 200 ARG A CA 1
ATOM 1576 C C . ARG A 1 200 ? 31.316 -0.783 -7.657 1.00 45.25 200 ARG A C 1
ATOM 1578 O O . ARG A 1 200 ? 31.532 0.151 -8.430 1.00 45.25 200 ARG A O 1
ATOM 1585 N N . GLY A 1 201 ? 31.648 -2.045 -7.945 1.00 41.44 201 GLY A N 1
ATOM 1586 C CA . GLY A 1 201 ? 32.617 -2.462 -8.968 1.00 41.44 201 GLY A CA 1
ATOM 1587 C C . GLY A 1 201 ? 32.148 -2.452 -10.428 1.00 41.44 201 GLY A C 1
ATOM 1588 O O . GLY A 1 201 ? 32.977 -2.248 -11.306 1.00 41.44 201 GLY A O 1
ATOM 1589 N N . GLU A 1 202 ? 30.849 -2.592 -10.719 1.00 49.94 202 GLU A N 1
ATOM 1590 C CA . GLU A 1 202 ? 30.335 -2.481 -12.096 1.00 49.94 202 GLU A CA 1
ATOM 1591 C C . GLU A 1 202 ? 29.307 -1.346 -12.216 1.00 49.94 202 GLU A C 1
ATOM 1593 O O . GLU A 1 202 ? 28.125 -1.495 -11.902 1.00 49.94 202 GLU A O 1
ATOM 1598 N N . GLU A 1 203 ? 29.751 -0.182 -12.700 1.00 50.88 203 GLU A N 1
ATOM 1599 C CA . GLU A 1 203 ? 28.922 1.029 -12.840 1.00 50.88 203 GLU A CA 1
ATOM 1600 C C . GLU A 1 203 ? 27.648 0.827 -13.670 1.00 50.88 203 GLU A C 1
ATOM 1602 O O . GLU A 1 203 ? 26.632 1.475 -13.418 1.00 50.88 203 GLU A O 1
ATOM 1607 N N . ARG A 1 204 ? 27.661 -0.111 -14.626 1.00 49.38 204 ARG A N 1
ATOM 1608 C CA . ARG A 1 204 ? 26.534 -0.357 -15.545 1.00 49.38 204 ARG A CA 1
ATOM 1609 C C . ARG A 1 204 ? 25.302 -0.939 -14.848 1.00 49.38 204 ARG A C 1
ATOM 1611 O O . ARG A 1 204 ? 24.193 -0.820 -15.375 1.00 49.38 204 ARG A O 1
ATOM 1618 N N . PHE A 1 205 ? 25.486 -1.538 -13.669 1.00 51.94 205 PHE A N 1
ATOM 1619 C CA . PHE A 1 205 ? 24.454 -2.276 -12.947 1.00 51.94 205 PHE A CA 1
ATOM 1620 C C . PHE A 1 205 ? 24.360 -1.896 -11.458 1.00 51.94 205 PHE A C 1
ATOM 1622 O O . PHE A 1 205 ? 23.902 -2.692 -10.634 1.00 51.94 205 PHE A O 1
ATOM 1629 N N . ARG A 1 206 ? 24.705 -0.656 -11.095 1.00 59.78 206 ARG A N 1
ATOM 1630 C CA . ARG A 1 206 ? 24.429 -0.134 -9.744 1.00 59.78 206 ARG A CA 1
ATOM 1631 C C . ARG A 1 206 ? 22.927 -0.136 -9.423 1.00 59.78 206 ARG A C 1
ATOM 1633 O O . ARG A 1 206 ? 22.080 -0.249 -10.318 1.00 59.78 206 ARG A O 1
ATOM 1640 N N . TYR A 1 207 ? 22.610 -0.053 -8.130 1.00 60.75 207 TYR A N 1
ATOM 1641 C CA . TYR A 1 207 ? 21.271 0.295 -7.660 1.00 60.75 207 TYR A CA 1
ATOM 1642 C C . TYR A 1 207 ? 20.831 1.605 -8.323 1.00 60.75 207 TYR A C 1
ATOM 1644 O O . TYR A 1 207 ? 21.549 2.602 -8.244 1.00 60.75 207 TYR A O 1
ATOM 1652 N N . MET A 1 208 ? 19.682 1.592 -8.994 1.00 59.09 208 MET A N 1
ATOM 1653 C CA . MET A 1 208 ? 19.108 2.787 -9.609 1.00 59.09 208 MET A CA 1
ATOM 1654 C C . MET A 1 208 ? 18.050 3.317 -8.658 1.00 59.09 208 MET A C 1
ATOM 1656 O O . MET A 1 208 ? 16.980 2.726 -8.543 1.00 59.09 208 MET A O 1
ATOM 1660 N N . ALA A 1 209 ? 18.363 4.405 -7.957 1.00 58.75 209 ALA A N 1
ATOM 1661 C CA . ALA A 1 209 ? 17.381 5.029 -7.088 1.00 58.75 209 ALA A CA 1
ATOM 1662 C C . ALA A 1 209 ? 16.280 5.651 -7.945 1.00 58.75 209 ALA A C 1
ATOM 1664 O O . ALA A 1 209 ? 16.559 6.464 -8.827 1.00 58.75 209 ALA A O 1
ATOM 1665 N N . TYR A 1 210 ? 15.026 5.338 -7.632 1.00 51.78 210 TYR A N 1
ATOM 1666 C CA . TYR A 1 210 ? 13.871 5.963 -8.279 1.00 51.78 210 TYR A CA 1
ATOM 1667 C C . TYR A 1 210 ? 13.862 7.498 -8.097 1.00 51.78 210 TYR A C 1
ATOM 1669 O O . TYR A 1 210 ? 13.324 8.238 -8.917 1.00 51.78 210 TYR A O 1
ATOM 1677 N N . LYS A 1 211 ? 14.524 7.988 -7.040 1.00 51.91 211 LYS A N 1
ATOM 1678 C CA . LYS A 1 211 ? 14.562 9.395 -6.613 1.00 51.91 211 LYS A CA 1
ATOM 1679 C C . LYS A 1 211 ? 15.690 10.238 -7.230 1.00 51.91 211 LYS A C 1
ATOM 1681 O O . LYS A 1 211 ? 15.748 11.436 -6.973 1.00 51.91 211 LYS A O 1
ATOM 1686 N N . GLU A 1 212 ? 16.603 9.657 -8.012 1.00 50.22 212 GLU A N 1
ATOM 1687 C CA . GLU A 1 212 ? 17.791 10.385 -8.507 1.00 50.22 212 GLU A CA 1
ATOM 1688 C C . GLU A 1 212 ? 17.544 11.245 -9.760 1.00 50.22 212 GLU A C 1
ATOM 1690 O O . GLU A 1 212 ? 18.406 12.047 -10.123 1.00 50.22 212 GLU A O 1
ATOM 1695 N N . SER A 1 213 ? 16.368 11.171 -10.396 1.00 51.62 213 SER A N 1
ATOM 1696 C CA . SER A 1 213 ? 16.029 12.111 -11.473 1.00 51.62 213 SER A CA 1
ATOM 1697 C C . SER A 1 213 ? 15.647 13.477 -10.896 1.00 51.62 213 SER A C 1
ATOM 1699 O O . SER A 1 213 ? 14.479 13.774 -10.663 1.00 51.62 213 SER A O 1
ATOM 1701 N N . THR A 1 214 ? 16.642 14.340 -10.702 1.00 49.41 214 THR A N 1
ATOM 1702 C CA . THR A 1 214 ? 16.455 15.763 -10.363 1.00 49.41 214 THR A CA 1
ATOM 1703 C C . THR A 1 214 ? 15.945 16.597 -11.541 1.00 49.41 214 THR A C 1
ATOM 1705 O O . THR A 1 214 ? 15.618 17.773 -11.381 1.00 49.41 214 THR A O 1
ATOM 1708 N N . LYS A 1 215 ? 15.868 16.008 -12.740 1.00 54.03 215 LYS A N 1
ATOM 1709 C CA . LYS A 1 215 ? 15.426 16.683 -13.958 1.00 54.03 215 LYS A CA 1
ATOM 1710 C C . LYS A 1 215 ? 13.912 16.553 -14.091 1.00 54.03 215 LYS A C 1
ATOM 1712 O O . LYS A 1 215 ? 13.398 15.455 -14.274 1.00 54.03 215 LYS A O 1
ATOM 1717 N N . GLY A 1 216 ? 13.211 17.684 -14.040 1.00 58.66 216 GLY A N 1
ATOM 1718 C CA . GLY A 1 216 ? 11.763 17.771 -14.264 1.00 58.66 216 GLY A CA 1
ATOM 1719 C C . GLY A 1 216 ? 11.323 17.585 -15.723 1.00 58.66 216 GLY A C 1
ATOM 1720 O O . GLY A 1 216 ? 10.171 17.868 -16.030 1.00 58.66 216 GLY A O 1
ATOM 1721 N N . ASP A 1 217 ? 12.213 17.149 -16.622 1.00 73.75 217 ASP A N 1
ATOM 1722 C CA . ASP A 1 217 ? 11.870 16.854 -18.016 1.00 73.75 217 ASP A CA 1
ATOM 1723 C C . ASP A 1 217 ? 11.154 15.490 -18.111 1.00 73.75 217 ASP A C 1
ATOM 1725 O O . ASP A 1 217 ? 11.766 14.460 -17.795 1.00 73.75 217 ASP A O 1
ATOM 1729 N N . PRO A 1 218 ? 9.887 15.444 -18.568 1.00 69.06 218 PRO A N 1
ATOM 1730 C CA . PRO A 1 218 ? 9.129 14.201 -18.686 1.00 69.06 218 PRO A CA 1
ATOM 1731 C C . PRO A 1 218 ? 9.824 13.137 -19.540 1.00 69.06 218 PRO A C 1
ATOM 1733 O O . PRO A 1 218 ? 9.721 11.947 -19.240 1.00 69.06 218 PRO A O 1
ATOM 1736 N N . ASN A 1 219 ? 10.560 13.541 -20.581 1.00 74.56 219 ASN A N 1
ATOM 1737 C CA . ASN A 1 219 ? 11.250 12.598 -21.456 1.00 74.56 219 ASN A CA 1
ATOM 1738 C C . ASN A 1 219 ? 12.454 11.949 -20.768 1.00 74.56 219 ASN A C 1
ATOM 1740 O O . ASN A 1 219 ? 12.630 10.738 -20.880 1.00 74.56 219 ASN A O 1
ATOM 1744 N N . SER A 1 220 ? 13.241 12.716 -20.010 1.00 74.12 220 SER A N 1
ATOM 1745 C CA . SER A 1 220 ? 14.321 12.184 -19.172 1.00 74.12 220 SER A CA 1
ATOM 1746 C C . SER A 1 220 ? 13.805 11.191 -18.123 1.00 74.12 220 SER A C 1
ATOM 1748 O O . SER A 1 220 ? 14.436 10.157 -17.900 1.00 74.12 220 SER A O 1
ATOM 1750 N N . ILE A 1 221 ? 12.660 11.472 -17.488 1.00 71.81 221 ILE A N 1
ATOM 1751 C CA . ILE A 1 221 ? 12.033 10.557 -16.517 1.00 71.81 221 ILE A CA 1
ATOM 1752 C C . ILE A 1 221 ? 11.560 9.279 -17.220 1.00 71.81 221 ILE A C 1
ATOM 1754 O O . ILE A 1 221 ? 11.762 8.172 -16.712 1.00 71.81 221 ILE A O 1
ATOM 1758 N N . HIS A 1 222 ? 10.962 9.412 -18.406 1.00 76.25 222 HIS A N 1
ATOM 1759 C CA . HIS A 1 222 ? 10.515 8.272 -19.198 1.00 76.25 222 HIS A CA 1
ATOM 1760 C C . HIS A 1 222 ? 11.701 7.399 -19.634 1.00 76.25 222 HIS A C 1
ATOM 1762 O O . HIS A 1 222 ? 11.656 6.184 -19.455 1.00 76.25 222 HIS A O 1
ATOM 1768 N N . ASP A 1 223 ? 12.786 8.007 -20.118 1.00 82.56 223 ASP A N 1
ATOM 1769 C CA . ASP A 1 223 ? 14.005 7.300 -20.523 1.00 82.56 223 ASP A CA 1
ATOM 1770 C C . ASP A 1 223 ? 14.606 6.505 -19.362 1.00 82.56 223 ASP A C 1
ATOM 1772 O O . ASP A 1 223 ? 14.841 5.300 -19.467 1.00 82.56 223 ASP A O 1
ATOM 1776 N N . PHE A 1 224 ? 14.761 7.169 -18.214 1.00 79.12 224 PHE A N 1
ATOM 1777 C CA . PHE A 1 224 ? 15.254 6.552 -16.988 1.00 79.12 224 PHE A CA 1
ATOM 1778 C C . PHE A 1 224 ? 14.382 5.370 -16.547 1.00 79.12 224 PHE A C 1
ATOM 1780 O O . PHE A 1 224 ? 14.896 4.324 -16.141 1.00 79.12 224 PHE A O 1
ATOM 1787 N N . THR A 1 225 ? 13.060 5.506 -16.667 1.00 78.00 225 THR A N 1
ATOM 1788 C CA . THR A 1 225 ? 12.107 4.447 -16.320 1.00 78.00 225 THR A CA 1
ATOM 1789 C C . THR A 1 225 ? 12.263 3.234 -17.241 1.00 78.00 225 THR A C 1
ATOM 1791 O O . THR A 1 225 ? 12.351 2.101 -16.763 1.00 78.00 225 THR A O 1
ATOM 1794 N N . LEU A 1 226 ? 12.349 3.446 -18.559 1.00 83.50 226 LEU A N 1
ATOM 1795 C CA . LEU A 1 226 ? 12.524 2.359 -19.529 1.00 83.50 226 LEU A CA 1
ATOM 1796 C C . LEU A 1 226 ? 13.868 1.644 -19.341 1.00 83.50 226 LEU A C 1
ATOM 1798 O O . LEU A 1 226 ? 13.908 0.411 -19.323 1.00 83.50 226 LEU A O 1
ATOM 1802 N N . ASP A 1 227 ? 14.950 2.394 -19.122 1.00 84.50 227 ASP A N 1
ATOM 1803 C CA . ASP A 1 227 ? 16.270 1.835 -18.813 1.00 84.50 227 ASP A CA 1
ATOM 1804 C C . ASP A 1 227 ? 16.249 1.007 -17.533 1.00 84.50 227 ASP A C 1
ATOM 1806 O O . ASP A 1 227 ? 16.847 -0.071 -17.476 1.00 84.50 227 ASP A O 1
ATOM 1810 N N . THR A 1 228 ? 15.530 1.484 -16.517 1.00 78.44 228 THR A N 1
ATOM 1811 C CA . THR A 1 228 ? 15.374 0.784 -15.242 1.00 78.44 228 THR A CA 1
ATOM 1812 C C . THR A 1 228 ? 14.699 -0.569 -15.431 1.00 78.44 228 THR A C 1
ATOM 1814 O O . THR A 1 228 ? 15.199 -1.583 -14.932 1.00 78.44 228 THR A O 1
ATOM 1817 N N . ILE A 1 229 ? 13.619 -0.616 -16.214 1.00 82.88 229 ILE A N 1
ATOM 1818 C CA . ILE A 1 229 ? 12.898 -1.855 -16.528 1.00 82.88 229 ILE A CA 1
ATOM 1819 C C . ILE A 1 229 ? 13.805 -2.824 -17.297 1.00 82.88 229 ILE A C 1
ATOM 1821 O O . ILE A 1 229 ? 13.944 -3.986 -16.904 1.00 82.88 229 ILE A O 1
ATOM 1825 N N . LEU A 1 230 ? 14.463 -2.355 -18.363 1.00 87.44 230 LEU A N 1
ATOM 1826 C CA . LEU A 1 230 ? 15.316 -3.190 -19.214 1.00 87.44 230 LEU A CA 1
ATOM 1827 C C . LEU A 1 230 ? 16.520 -3.750 -18.446 1.00 87.44 230 LEU A C 1
ATOM 1829 O O . LEU A 1 230 ? 16.764 -4.956 -18.477 1.00 87.44 230 LEU A O 1
ATOM 1833 N N . LYS A 1 231 ? 17.239 -2.915 -17.689 1.00 84.31 231 LYS A N 1
ATOM 1834 C CA . LYS A 1 231 ? 18.350 -3.365 -16.834 1.00 84.31 231 LYS A CA 1
ATOM 1835 C C . LYS A 1 231 ? 17.887 -4.378 -15.791 1.00 84.31 231 LYS A C 1
ATOM 1837 O O . LYS A 1 231 ? 18.593 -5.357 -15.555 1.00 84.31 231 LYS A O 1
ATOM 1842 N N . SER A 1 232 ? 16.717 -4.171 -15.185 1.00 79.69 232 SER A N 1
ATOM 1843 C CA . SER A 1 232 ? 16.173 -5.094 -14.183 1.00 79.69 232 SER A CA 1
ATOM 1844 C C . SER A 1 232 ? 15.870 -6.460 -14.795 1.00 79.69 232 SER A C 1
ATOM 1846 O O . SER A 1 232 ? 16.379 -7.464 -14.301 1.00 79.69 232 SER A O 1
ATOM 1848 N N . LEU A 1 233 ? 15.135 -6.504 -15.913 1.00 86.38 233 LEU A N 1
ATOM 1849 C CA . LEU A 1 233 ? 14.792 -7.748 -16.617 1.00 86.38 233 LEU A CA 1
ATOM 1850 C C . LEU A 1 233 ? 16.030 -8.484 -17.143 1.00 86.38 233 LEU A C 1
ATOM 1852 O O . LEU A 1 233 ? 16.101 -9.709 -17.055 1.00 86.38 233 LEU A O 1
ATOM 1856 N N . TYR A 1 234 ? 17.035 -7.754 -17.631 1.00 87.06 234 TYR A N 1
ATOM 1857 C CA . TYR A 1 234 ? 18.284 -8.351 -18.101 1.00 87.06 234 TYR A CA 1
ATOM 1858 C C . TYR A 1 234 ? 18.973 -9.150 -16.988 1.00 87.06 234 TYR A C 1
ATOM 1860 O O . TYR A 1 234 ? 19.342 -10.306 -17.200 1.00 87.06 234 TYR A O 1
ATOM 1868 N N . ARG A 1 235 ? 19.071 -8.584 -15.776 1.00 78.8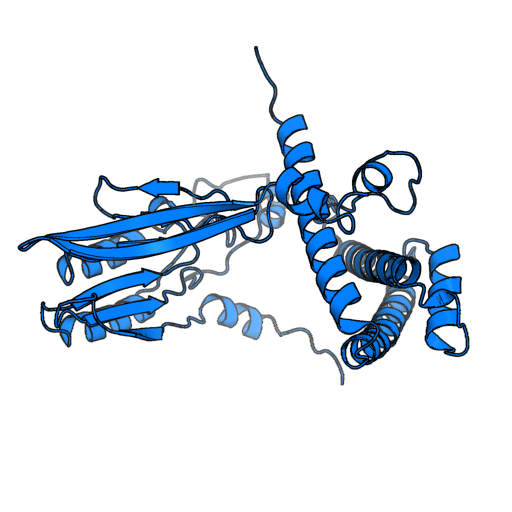1 235 ARG A N 1
ATOM 1869 C CA . ARG A 1 235 ? 19.667 -9.275 -14.616 1.00 78.81 235 ARG A CA 1
ATOM 1870 C C . ARG A 1 235 ? 18.902 -10.534 -14.243 1.00 78.81 235 ARG A C 1
ATOM 1872 O O . ARG A 1 235 ? 19.518 -11.572 -14.004 1.00 78.81 235 ARG A O 1
ATOM 1879 N N . VAL A 1 236 ? 17.568 -10.457 -14.233 1.00 82.12 236 VAL A N 1
ATOM 1880 C CA . VAL A 1 236 ? 16.720 -11.633 -14.003 1.00 82.12 236 VAL A CA 1
ATOM 1881 C C . VAL A 1 236 ? 17.080 -12.730 -15.007 1.00 82.12 236 VAL A C 1
ATOM 1883 O O . VAL A 1 236 ? 17.328 -13.872 -14.626 1.00 82.12 236 VAL A O 1
ATOM 1886 N N . TYR A 1 237 ? 17.151 -12.397 -16.294 1.00 87.31 237 TYR A N 1
ATOM 1887 C CA . TYR A 1 237 ? 17.347 -13.382 -17.361 1.00 87.31 237 TYR A CA 1
ATOM 1888 C C . TYR A 1 237 ? 18.744 -13.987 -17.344 1.00 87.31 237 TYR A C 1
ATOM 1890 O O . TYR A 1 237 ? 18.897 -15.191 -17.563 1.00 87.31 237 TYR A O 1
ATOM 1898 N N . GLU A 1 238 ? 19.755 -13.189 -17.022 1.00 83.50 238 GLU A N 1
ATOM 1899 C CA . GLU A 1 238 ? 21.114 -13.671 -16.817 1.00 83.50 238 GLU A CA 1
ATOM 1900 C C . GLU A 1 238 ? 21.186 -14.664 -15.648 1.00 83.50 238 GLU A C 1
ATOM 1902 O O . GLU A 1 238 ? 21.715 -15.766 -15.811 1.00 83.50 238 GLU A O 1
ATOM 1907 N N . LYS A 1 239 ? 20.575 -14.339 -14.499 1.00 78.56 239 LYS A N 1
ATOM 1908 C CA . LYS A 1 239 ? 20.580 -15.209 -13.308 1.00 78.56 239 LYS A CA 1
ATOM 1909 C C . LYS A 1 239 ? 19.785 -16.489 -13.494 1.00 78.56 239 LYS A C 1
ATOM 1911 O O . LYS A 1 239 ? 20.217 -17.550 -13.050 1.00 78.56 239 LYS A O 1
ATOM 1916 N N . LEU A 1 240 ? 18.663 -16.413 -14.200 1.00 82.12 240 LEU A N 1
ATOM 1917 C CA . LEU A 1 240 ? 17.876 -17.585 -14.573 1.00 82.12 240 LEU A CA 1
ATOM 1918 C C . LEU A 1 240 ? 18.531 -18.406 -15.702 1.00 82.12 240 LEU A C 1
ATOM 1920 O O . LEU A 1 240 ? 18.030 -19.477 -16.050 1.00 82.12 240 LEU A O 1
ATOM 1924 N N . GLY A 1 241 ? 19.643 -17.937 -16.284 1.00 86.25 241 GLY A N 1
ATOM 1925 C CA . GLY A 1 241 ? 20.330 -18.604 -17.391 1.00 86.25 241 GLY A CA 1
ATOM 1926 C C . GLY A 1 241 ? 19.516 -18.626 -18.687 1.00 86.25 241 GLY A C 1
ATOM 1927 O O . GLY A 1 241 ? 19.747 -19.480 -19.543 1.00 86.25 241 GLY A O 1
ATOM 1928 N N . VAL A 1 242 ? 18.561 -17.705 -18.839 1.00 87.69 242 VAL A N 1
ATOM 1929 C CA . VAL A 1 242 ? 17.662 -17.591 -19.999 1.00 87.69 242 VAL A CA 1
ATOM 1930 C C . VAL A 1 242 ? 18.463 -17.307 -21.273 1.00 87.69 242 VAL A C 1
ATOM 1932 O O . VAL A 1 242 ? 18.196 -17.896 -22.318 1.00 87.69 242 VAL A O 1
ATOM 1935 N N . PHE A 1 243 ? 19.523 -16.500 -21.175 1.00 86.19 243 PHE A N 1
ATOM 1936 C CA . PHE A 1 243 ? 20.393 -16.181 -22.310 1.00 86.19 243 PHE A CA 1
ATOM 1937 C C . PHE A 1 243 ? 21.325 -17.316 -22.748 1.00 86.19 243 PHE A C 1
ATOM 1939 O O . PHE A 1 243 ? 21.960 -17.176 -23.784 1.00 86.19 243 PHE A O 1
ATOM 1946 N N . LYS A 1 244 ? 21.444 -18.430 -22.012 1.00 80.50 244 LYS A N 1
ATOM 1947 C CA . LYS A 1 244 ? 22.333 -19.544 -22.407 1.00 80.50 244 LYS A CA 1
ATOM 1948 C C . LYS A 1 244 ? 21.739 -20.428 -23.513 1.00 80.50 244 LYS A C 1
ATOM 1950 O O . LYS A 1 244 ? 22.440 -21.268 -24.060 1.00 80.50 244 LYS A O 1
ATOM 1955 N N . LYS A 1 245 ? 20.453 -20.258 -23.839 1.00 66.44 245 LYS A N 1
ATOM 1956 C CA . LYS A 1 245 ? 19.714 -21.054 -24.834 1.00 66.44 245 LYS A CA 1
ATOM 1957 C C . LYS A 1 245 ? 19.122 -20.150 -25.925 1.00 66.44 245 LYS A C 1
ATOM 1959 O O . LYS A 1 245 ? 17.904 -20.091 -26.088 1.00 66.44 245 LYS A O 1
ATOM 1964 N N . GLN A 1 246 ? 19.968 -19.372 -26.606 1.00 64.06 246 GLN A N 1
ATOM 1965 C CA . GLN A 1 246 ? 19.538 -18.309 -27.532 1.00 64.06 246 GLN A CA 1
ATOM 1966 C C . GLN A 1 246 ? 18.939 -18.849 -28.838 1.00 64.06 246 GLN A C 1
ATOM 1968 O O . GLN A 1 246 ? 19.602 -18.879 -29.865 1.00 64.06 246 GLN A O 1
ATOM 1973 N N . ILE A 1 247 ? 17.664 -19.234 -28.810 1.00 71.81 247 ILE A N 1
ATOM 1974 C CA . ILE A 1 247 ? 16.885 -19.513 -30.033 1.00 71.81 247 ILE A CA 1
ATOM 1975 C C . ILE A 1 247 ? 15.840 -18.409 -30.273 1.00 71.81 247 ILE A C 1
ATOM 1977 O O . ILE A 1 247 ? 15.378 -18.208 -31.390 1.00 71.81 247 ILE A O 1
ATOM 1981 N N . ASN A 1 248 ? 15.480 -17.638 -29.241 1.00 84.50 248 ASN A N 1
ATOM 1982 C CA . ASN A 1 248 ? 14.452 -16.606 -29.347 1.00 84.50 248 ASN A CA 1
ATOM 1983 C C . ASN A 1 248 ? 15.029 -15.268 -29.879 1.00 84.50 248 ASN A C 1
ATOM 1985 O O . ASN A 1 248 ? 15.874 -14.674 -29.199 1.00 84.50 248 ASN A O 1
ATOM 1989 N N . PRO A 1 249 ? 14.542 -14.736 -31.020 1.00 87.25 249 PRO A N 1
ATOM 1990 C CA . PRO A 1 249 ? 15.033 -13.478 -31.593 1.00 87.25 249 PRO A CA 1
ATOM 1991 C C . PRO A 1 249 ? 14.890 -12.262 -30.667 1.00 87.25 249 PRO A C 1
ATOM 1993 O O . PRO A 1 249 ? 15.771 -11.403 -30.641 1.00 87.25 249 PRO A O 1
ATOM 1996 N N . THR A 1 250 ? 13.826 -12.199 -29.856 1.00 87.75 250 THR A N 1
ATOM 1997 C CA . THR A 1 250 ? 13.624 -11.127 -28.867 1.00 87.75 250 THR A CA 1
ATOM 1998 C C . THR A 1 250 ? 14.724 -11.137 -27.811 1.00 87.75 250 THR A C 1
ATOM 2000 O O . THR A 1 250 ? 15.229 -10.077 -27.451 1.00 87.75 250 THR A O 1
ATOM 2003 N N . LEU A 1 251 ? 15.148 -12.317 -27.343 1.00 88.12 251 LEU A N 1
ATOM 2004 C CA . LEU A 1 251 ? 16.238 -12.427 -26.369 1.00 88.12 251 LEU A CA 1
ATOM 2005 C C . LEU A 1 251 ? 17.587 -12.013 -26.956 1.00 88.12 251 LEU A C 1
ATOM 2007 O O . LEU A 1 251 ? 18.368 -11.378 -26.254 1.00 88.12 251 LEU A O 1
ATOM 2011 N N . ILE A 1 252 ? 17.849 -12.337 -28.226 1.00 88.81 252 ILE A N 1
ATOM 2012 C CA . ILE A 1 252 ? 19.074 -11.920 -28.925 1.00 88.81 252 ILE A CA 1
ATOM 2013 C C . ILE A 1 252 ? 19.101 -10.395 -29.055 1.00 88.81 252 ILE A C 1
ATOM 2015 O O . ILE A 1 252 ? 20.065 -9.760 -28.626 1.00 88.81 252 ILE A O 1
ATOM 2019 N N . LYS A 1 253 ? 18.014 -9.802 -29.569 1.00 89.12 253 LYS A N 1
ATOM 2020 C CA . LYS A 1 253 ? 17.848 -8.347 -29.700 1.00 89.12 253 LYS A CA 1
ATOM 2021 C C . LYS A 1 253 ? 18.016 -7.647 -28.353 1.00 89.12 253 LYS A C 1
ATOM 2023 O O . LYS A 1 253 ? 18.752 -6.670 -28.257 1.00 89.12 253 LYS A O 1
ATOM 2028 N N . PHE A 1 254 ? 17.378 -8.166 -27.305 1.00 91.62 254 PHE A N 1
ATOM 2029 C CA . PHE A 1 254 ? 17.480 -7.620 -25.955 1.00 91.62 254 PHE A CA 1
ATOM 2030 C C . PHE A 1 254 ? 18.907 -7.710 -25.399 1.00 91.62 254 PHE A C 1
ATOM 2032 O O . PHE A 1 254 ? 19.442 -6.715 -24.918 1.00 91.62 254 PHE A O 1
ATOM 2039 N N . TYR A 1 255 ? 19.558 -8.869 -25.518 1.00 89.19 255 TYR A N 1
ATOM 2040 C CA . TYR A 1 255 ? 20.933 -9.072 -25.061 1.00 89.19 255 TYR A CA 1
ATOM 2041 C C . TYR A 1 255 ? 21.922 -8.135 -25.772 1.00 89.19 255 TYR A C 1
ATOM 2043 O O . TYR A 1 255 ? 22.756 -7.503 -25.125 1.00 89.19 255 TYR A O 1
ATOM 2051 N N . GLN A 1 256 ? 21.803 -7.994 -27.096 1.00 88.62 256 GLN A N 1
ATOM 2052 C CA . GLN A 1 256 ? 22.614 -7.063 -27.883 1.00 88.62 256 GLN A CA 1
ATOM 2053 C C . GLN A 1 256 ? 22.359 -5.609 -27.481 1.00 88.62 256 GLN A C 1
ATOM 2055 O O . GLN A 1 256 ? 23.313 -4.862 -27.273 1.00 88.62 256 GLN A O 1
ATOM 2060 N N . TYR A 1 257 ? 21.090 -5.225 -27.313 1.00 87.88 257 TYR A N 1
ATOM 2061 C CA . TYR A 1 257 ? 20.711 -3.879 -26.892 1.00 87.88 257 TYR A CA 1
ATOM 2062 C C . TYR A 1 257 ? 21.347 -3.499 -25.551 1.00 87.88 257 TYR A C 1
ATOM 2064 O O . TYR A 1 257 ? 21.936 -2.429 -25.420 1.00 87.88 257 TYR A O 1
ATOM 2072 N N . MET A 1 258 ? 21.309 -4.408 -24.575 1.00 88.38 258 MET A N 1
ATOM 2073 C CA . MET A 1 258 ? 21.856 -4.164 -23.239 1.00 88.38 258 MET A CA 1
ATOM 2074 C C . MET A 1 258 ? 23.380 -3.990 -23.214 1.00 88.38 258 MET A C 1
ATOM 2076 O O . MET A 1 258 ? 23.889 -3.287 -22.342 1.00 88.38 258 MET A O 1
ATOM 2080 N N . LYS A 1 259 ? 24.119 -4.553 -24.181 1.00 85.31 259 LYS A N 1
ATOM 2081 C CA . LYS A 1 259 ? 25.574 -4.337 -24.301 1.00 85.31 259 LYS A CA 1
ATOM 2082 C C . LYS A 1 259 ? 25.946 -2.910 -24.697 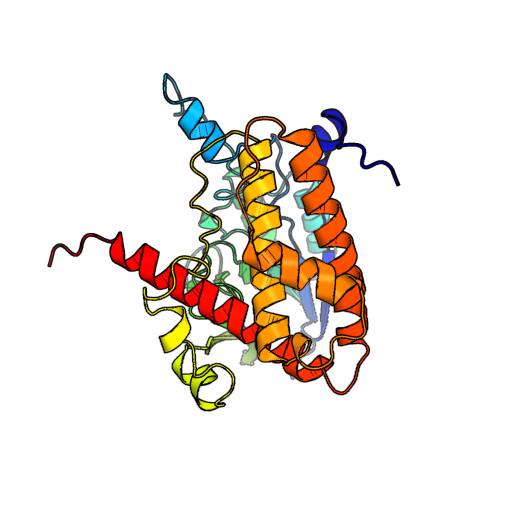1.00 85.31 259 LYS A C 1
ATOM 2084 O O . LYS A 1 259 ? 27.033 -2.455 -24.348 1.00 85.31 259 LYS A O 1
ATOM 2089 N N . VAL A 1 260 ? 25.063 -2.232 -25.425 1.00 85.06 260 VAL A N 1
ATOM 2090 C CA . VAL A 1 260 ? 25.293 -0.896 -25.994 1.00 85.06 260 VAL A CA 1
ATOM 2091 C C . VAL A 1 260 ? 24.288 0.133 -25.482 1.00 85.06 260 VAL A C 1
ATOM 2093 O O . VAL A 1 260 ? 24.110 1.174 -26.111 1.00 85.06 260 VAL A O 1
ATOM 2096 N N . LEU A 1 261 ? 23.615 -0.156 -24.363 1.00 81.94 261 LEU A N 1
ATOM 2097 C CA . LEU A 1 261 ? 22.587 0.713 -23.804 1.00 81.94 261 LEU A CA 1
ATOM 2098 C C . LEU A 1 261 ? 23.160 2.111 -23.544 1.00 81.94 261 LEU A C 1
ATOM 2100 O O . LEU A 1 261 ? 24.111 2.268 -22.777 1.00 81.94 261 LEU A O 1
ATOM 2104 N N . LYS A 1 262 ? 22.552 3.117 -24.174 1.00 82.75 262 LYS A N 1
ATOM 2105 C CA . LYS A 1 262 ? 22.874 4.534 -23.998 1.00 82.75 262 LYS A CA 1
ATOM 2106 C C . LYS A 1 262 ? 21.597 5.324 -23.670 1.00 82.75 262 LYS A C 1
ATOM 2108 O O . LYS A 1 262 ? 20.516 4.930 -24.127 1.00 82.75 262 LYS A O 1
ATOM 2113 N N . PRO A 1 263 ? 21.700 6.421 -22.899 1.00 80.31 263 PRO A N 1
ATOM 2114 C CA . PRO A 1 263 ? 20.598 7.363 -22.721 1.00 80.31 263 PRO A CA 1
ATOM 2115 C C . PRO A 1 263 ? 20.096 7.894 -24.069 1.00 80.31 263 PRO A C 1
ATOM 2117 O O . PRO A 1 263 ? 20.869 8.005 -25.024 1.00 80.31 263 PRO A O 1
ATOM 2120 N N . CYS A 1 264 ? 18.809 8.217 -24.160 1.00 82.00 264 CYS A N 1
ATOM 2121 C CA . CYS A 1 264 ? 18.257 8.847 -25.355 1.00 82.00 264 CYS A CA 1
ATOM 2122 C C . CYS A 1 264 ? 18.709 10.315 -25.441 1.00 82.00 264 CYS A C 1
ATOM 2124 O O . CYS A 1 264 ? 18.190 11.177 -24.737 1.00 82.00 264 CYS A O 1
ATOM 2126 N N . GLU A 1 265 ? 19.673 10.612 -26.317 1.00 78.25 265 GLU A N 1
ATOM 2127 C CA . GLU A 1 265 ? 20.046 11.990 -26.679 1.00 78.25 265 GLU A CA 1
ATOM 2128 C C . GLU A 1 265 ? 19.061 12.603 -27.706 1.00 78.25 265 GLU A C 1
ATOM 2130 O O . GLU A 1 265 ? 18.057 11.977 -28.038 1.00 78.25 265 GLU A O 1
ATOM 2135 N N . LYS A 1 266 ? 19.360 13.829 -28.180 1.00 56.56 266 LYS A N 1
ATOM 2136 C CA . LYS A 1 266 ? 18.624 14.808 -29.033 1.00 56.56 266 LYS A CA 1
ATOM 2137 C C . LYS A 1 266 ? 17.451 14.355 -29.948 1.00 56.56 266 LYS A C 1
ATOM 2139 O O . LYS A 1 266 ? 16.638 15.207 -30.283 1.00 56.56 266 LYS A O 1
ATOM 2144 N N . ASP A 1 267 ? 17.316 13.085 -30.336 1.00 64.00 267 ASP A N 1
ATOM 2145 C CA . ASP A 1 267 ? 16.137 12.510 -31.021 1.00 64.00 267 ASP A CA 1
ATOM 2146 C C . ASP A 1 267 ? 15.291 11.667 -30.041 1.00 64.00 267 ASP A C 1
ATOM 2148 O O . ASP A 1 267 ? 15.165 10.436 -30.129 1.00 64.00 267 ASP A O 1
ATOM 2152 N N . THR A 1 268 ? 14.763 12.352 -29.026 1.00 74.00 268 THR A N 1
ATOM 2153 C CA . THR A 1 268 ? 14.225 11.726 -27.815 1.00 74.00 268 THR A CA 1
ATOM 2154 C C . THR A 1 268 ? 12.978 10.888 -28.101 1.00 74.00 268 THR A C 1
ATOM 2156 O O . THR A 1 268 ? 12.848 9.791 -27.571 1.00 74.00 268 THR A O 1
ATOM 2159 N N . VAL A 1 269 ? 12.093 11.323 -29.007 1.00 82.62 269 VAL A N 1
ATOM 2160 C CA . VAL A 1 269 ? 10.825 10.621 -29.293 1.00 82.62 269 VAL A CA 1
ATOM 2161 C C . VAL A 1 269 ? 11.058 9.281 -29.993 1.00 82.62 269 VAL A C 1
ATOM 2163 O O . VAL A 1 269 ? 10.509 8.258 -29.578 1.00 82.62 269 VAL A O 1
ATOM 2166 N N . LYS A 1 270 ? 11.896 9.249 -31.036 1.00 86.06 270 LYS A N 1
ATOM 2167 C CA . LYS A 1 270 ? 12.178 8.017 -31.788 1.00 86.06 270 LYS A CA 1
ATOM 2168 C C . LYS A 1 270 ? 12.964 7.014 -30.947 1.00 86.06 270 LYS A C 1
ATOM 2170 O O . LYS A 1 270 ? 12.702 5.811 -31.015 1.00 86.06 270 LYS A O 1
ATOM 2175 N N . CYS A 1 271 ? 13.918 7.500 -30.154 1.00 88.88 271 CYS A N 1
ATOM 2176 C CA . CYS A 1 271 ? 14.685 6.666 -29.237 1.00 88.88 271 CYS A CA 1
ATOM 2177 C C . CYS A 1 271 ? 13.797 6.059 -28.138 1.00 88.88 271 CYS A C 1
ATOM 2179 O O . CYS A 1 271 ? 13.806 4.837 -27.960 1.00 88.88 271 CYS A O 1
ATOM 2181 N N . LEU A 1 272 ? 12.966 6.878 -27.479 1.00 86.06 272 LEU A N 1
ATOM 2182 C CA . LEU A 1 272 ? 12.006 6.421 -26.470 1.00 86.06 272 LEU A CA 1
ATOM 2183 C C . LEU A 1 272 ? 11.010 5.413 -27.050 1.00 86.06 272 LEU A C 1
ATOM 2185 O O . LEU A 1 272 ? 10.755 4.388 -26.424 1.00 86.06 272 LEU A O 1
ATOM 2189 N N . GLY A 1 273 ? 10.508 5.646 -28.268 1.00 88.00 273 GLY A N 1
ATOM 2190 C CA . GLY A 1 273 ? 9.632 4.703 -28.967 1.00 88.00 273 GLY A CA 1
ATOM 2191 C C . GLY A 1 273 ? 10.274 3.321 -29.126 1.00 88.00 273 GLY A C 1
ATOM 2192 O O . GLY A 1 273 ? 9.688 2.316 -28.731 1.00 88.00 273 GLY A O 1
ATOM 2193 N N . LYS A 1 274 ? 11.530 3.266 -29.593 1.00 89.88 274 LYS A N 1
ATOM 2194 C CA . LYS A 1 274 ? 12.279 2.002 -29.720 1.00 89.88 274 LYS A CA 1
ATOM 2195 C C . LYS A 1 274 ? 12.512 1.310 -28.375 1.00 89.88 274 LYS A C 1
ATOM 2197 O O . LYS A 1 274 ? 12.383 0.087 -28.300 1.00 89.88 274 LYS A O 1
ATOM 2202 N N . LYS A 1 275 ? 12.862 2.064 -27.323 1.00 90.62 275 LYS A N 1
ATOM 2203 C CA . LYS A 1 275 ? 13.017 1.524 -25.959 1.00 90.62 275 LYS A CA 1
ATOM 2204 C C . LYS A 1 275 ? 11.705 0.937 -25.451 1.00 90.62 275 LYS A C 1
ATOM 2206 O O . LYS A 1 275 ? 11.689 -0.178 -24.937 1.00 90.62 275 LYS A O 1
ATOM 2211 N N . PHE A 1 276 ? 10.607 1.659 -25.634 1.00 89.75 276 PHE A N 1
ATOM 2212 C CA . PHE A 1 276 ? 9.280 1.234 -25.211 1.00 89.75 276 PHE A CA 1
ATOM 2213 C C . PHE A 1 276 ? 8.809 -0.029 -25.939 1.00 89.75 276 PHE A C 1
ATOM 2215 O O . PHE A 1 276 ? 8.300 -0.954 -25.302 1.00 89.75 276 PHE A O 1
ATOM 2222 N N . ASP A 1 277 ? 9.033 -0.115 -27.250 1.00 89.81 277 ASP A N 1
ATOM 2223 C CA . ASP A 1 277 ? 8.719 -1.314 -28.029 1.00 89.81 277 ASP A CA 1
ATOM 2224 C C . ASP A 1 277 ? 9.551 -2.515 -27.569 1.00 89.81 277 ASP A C 1
ATOM 2226 O O . ASP A 1 277 ? 9.009 -3.605 -27.376 1.00 89.81 277 ASP A O 1
ATOM 2230 N N . LEU A 1 278 ? 10.842 -2.311 -27.288 1.00 91.25 278 LEU A N 1
ATOM 2231 C CA . LEU A 1 278 ? 11.681 -3.358 -26.712 1.00 91.25 278 LEU A CA 1
ATOM 2232 C C . LEU A 1 278 ? 11.173 -3.795 -25.330 1.00 91.25 278 LEU A C 1
ATOM 2234 O O . LEU A 1 278 ? 11.067 -4.994 -25.083 1.00 91.25 278 LEU A O 1
ATOM 2238 N N . VAL A 1 279 ? 10.801 -2.862 -24.445 1.00 89.00 279 VAL A N 1
ATOM 2239 C CA . VAL A 1 279 ? 10.200 -3.187 -23.138 1.00 89.00 279 VAL A CA 1
ATOM 2240 C C . VAL A 1 279 ? 8.947 -4.043 -23.316 1.00 89.00 279 VAL A C 1
ATOM 2242 O O . VAL A 1 279 ? 8.807 -5.064 -22.646 1.00 89.00 279 VAL A O 1
ATOM 2245 N N . LYS A 1 280 ? 8.053 -3.690 -24.245 1.00 91.06 280 LYS A N 1
ATOM 2246 C CA . LYS A 1 280 ? 6.852 -4.488 -24.536 1.00 91.06 280 LYS A CA 1
ATOM 2247 C C . LYS A 1 280 ? 7.185 -5.897 -25.015 1.00 91.06 280 LYS A C 1
ATOM 2249 O O . LYS A 1 280 ? 6.569 -6.854 -24.543 1.00 91.06 280 LYS A O 1
ATOM 2254 N N . GLU A 1 281 ? 8.132 -6.031 -25.942 1.00 92.31 281 GLU A N 1
ATOM 2255 C CA . GLU A 1 281 ? 8.581 -7.329 -26.457 1.00 92.31 281 GLU A CA 1
ATOM 2256 C C . GLU A 1 281 ? 9.158 -8.202 -25.333 1.00 92.31 281 GLU A C 1
ATOM 2258 O O . GLU A 1 281 ? 8.762 -9.361 -25.181 1.00 92.31 281 GLU A O 1
ATOM 2263 N N . VAL A 1 282 ? 10.032 -7.633 -24.497 1.00 90.81 282 VAL A N 1
ATOM 2264 C CA . VAL A 1 282 ? 10.655 -8.342 -23.372 1.00 90.81 282 VAL A CA 1
ATOM 2265 C C . VAL A 1 282 ? 9.615 -8.704 -22.311 1.00 90.81 282 VAL A C 1
ATOM 2267 O O . VAL A 1 282 ? 9.598 -9.843 -21.862 1.00 90.81 282 VAL A O 1
ATOM 2270 N N . LEU A 1 283 ? 8.686 -7.813 -21.952 1.00 90.19 283 LEU A N 1
ATOM 2271 C CA . LEU A 1 283 ? 7.608 -8.121 -20.999 1.00 90.19 283 LEU A CA 1
ATOM 2272 C C . LEU A 1 283 ? 6.649 -9.196 -21.527 1.00 90.19 283 LEU A C 1
ATOM 2274 O O . LEU A 1 283 ? 6.158 -10.026 -20.759 1.00 90.19 283 LEU A O 1
ATOM 2278 N N . LYS A 1 284 ? 6.379 -9.220 -22.839 1.00 91.62 284 LYS A N 1
ATOM 2279 C CA . LYS A 1 284 ? 5.606 -10.301 -23.466 1.00 91.62 284 LYS A CA 1
ATOM 2280 C C . LYS A 1 284 ? 6.337 -11.634 -23.323 1.00 91.62 284 LYS A C 1
ATOM 2282 O O . LYS A 1 284 ? 5.694 -12.633 -23.005 1.00 91.62 284 LYS A O 1
ATOM 2287 N N . PHE A 1 285 ? 7.657 -11.644 -23.510 1.00 90.88 285 PHE A N 1
ATOM 2288 C CA . PHE A 1 285 ? 8.481 -12.819 -23.249 1.00 90.88 285 PHE A CA 1
ATOM 2289 C C . PHE A 1 285 ? 8.498 -13.186 -21.752 1.00 90.88 285 PHE A C 1
ATOM 2291 O O . PHE A 1 285 ? 8.299 -14.355 -21.427 1.00 90.88 285 PHE A O 1
ATOM 2298 N N . ASP A 1 286 ? 8.611 -12.222 -20.833 1.00 89.50 286 ASP A N 1
ATOM 2299 C CA . ASP A 1 286 ? 8.600 -12.453 -19.376 1.00 89.50 286 ASP A CA 1
ATOM 2300 C C . ASP A 1 286 ? 7.339 -13.201 -18.935 1.00 89.50 286 ASP A C 1
ATOM 2302 O O . ASP A 1 286 ? 7.406 -14.183 -18.197 1.00 89.50 286 ASP A O 1
ATOM 2306 N N . LYS A 1 287 ? 6.178 -12.823 -19.484 1.00 88.50 287 LYS A N 1
ATOM 2307 C CA . LYS A 1 287 ? 4.908 -13.527 -19.248 1.00 88.50 287 LYS A CA 1
ATOM 2308 C C . LYS A 1 287 ? 4.958 -15.003 -19.654 1.00 88.50 287 LYS A C 1
ATOM 2310 O O . LYS A 1 287 ? 4.276 -15.820 -19.041 1.00 88.50 287 LYS A O 1
ATOM 2315 N N . THR A 1 288 ? 5.749 -15.370 -20.664 1.00 88.44 288 THR A N 1
ATOM 2316 C CA . THR A 1 288 ? 5.941 -16.781 -21.039 1.00 88.44 288 THR A CA 1
ATOM 2317 C C . THR A 1 288 ? 6.808 -17.533 -20.028 1.00 88.44 288 THR A C 1
ATOM 2319 O O . THR A 1 288 ? 6.533 -18.701 -19.758 1.00 88.44 288 THR A O 1
ATOM 2322 N N . LEU A 1 289 ? 7.777 -16.866 -19.387 1.00 83.94 289 LEU A N 1
ATOM 2323 C CA . LEU A 1 289 ? 8.564 -17.459 -18.300 1.00 83.94 289 LEU A CA 1
ATOM 2324 C C . LEU A 1 289 ? 7.696 -17.758 -17.074 1.00 83.94 289 LEU A C 1
ATOM 2326 O O . LEU A 1 289 ? 7.852 -18.819 -16.478 1.00 83.94 289 LEU A O 1
ATOM 2330 N N . TYR A 1 290 ? 6.734 -16.888 -16.747 1.00 80.69 290 TYR A N 1
ATOM 2331 C CA . TYR A 1 290 ? 5.771 -17.138 -15.664 1.00 80.69 290 TYR A CA 1
ATOM 2332 C C . TYR A 1 290 ? 4.891 -18.370 -15.900 1.00 80.69 290 TYR A C 1
ATOM 2334 O O . TYR A 1 290 ? 4.454 -19.002 -14.940 1.00 80.69 290 TYR A O 1
ATOM 2342 N N . LYS A 1 291 ? 4.640 -18.733 -17.163 1.00 86.44 291 LYS A N 1
ATOM 2343 C CA . LYS A 1 291 ? 3.906 -19.957 -17.521 1.00 86.44 291 LYS A CA 1
ATOM 2344 C C . LYS A 1 291 ? 4.785 -21.209 -17.486 1.00 86.44 291 LYS A C 1
ATOM 2346 O O . LYS A 1 291 ? 4.264 -22.318 -17.457 1.00 86.44 291 LYS A O 1
ATOM 2351 N N . SER A 1 292 ? 6.107 -21.055 -17.494 1.00 86.25 292 SER A N 1
ATOM 2352 C CA . SER A 1 292 ? 7.033 -22.179 -17.423 1.00 86.25 292 SER A CA 1
ATOM 2353 C C . SER A 1 292 ? 7.228 -22.614 -15.974 1.00 86.25 292 SER A C 1
ATOM 2355 O O . SER A 1 292 ? 7.818 -21.878 -15.186 1.00 86.25 292 SER A O 1
ATOM 2357 N N . VAL A 1 293 ? 6.821 -23.843 -15.640 1.00 85.00 293 VAL A N 1
ATOM 2358 C CA . VAL A 1 293 ? 7.039 -24.450 -14.309 1.00 85.00 293 VAL A CA 1
ATOM 2359 C C . VAL A 1 293 ? 8.505 -24.330 -13.879 1.00 85.00 293 VAL A C 1
ATOM 2361 O O . VAL A 1 293 ? 8.802 -23.947 -12.754 1.00 85.00 293 VAL A O 1
ATOM 2364 N N . LYS A 1 294 ? 9.434 -24.535 -14.820 1.00 83.50 294 LYS A N 1
ATOM 2365 C CA . LYS A 1 294 ? 10.880 -24.451 -14.586 1.00 83.50 294 LYS A CA 1
ATOM 2366 C C . LYS A 1 294 ? 11.362 -23.072 -14.116 1.00 83.50 294 LYS A C 1
ATOM 2368 O O . LYS A 1 294 ? 12.329 -22.994 -13.358 1.00 83.50 294 LYS A O 1
ATOM 2373 N N . TYR A 1 295 ? 10.775 -21.992 -14.633 1.00 84.62 295 TYR A N 1
ATOM 2374 C CA . TYR A 1 295 ? 11.260 -20.626 -14.397 1.00 84.62 295 TYR A CA 1
ATOM 2375 C C . TYR A 1 295 ? 10.394 -19.840 -13.417 1.00 84.62 295 TYR A C 1
ATOM 2377 O O . TYR A 1 295 ? 10.911 -18.918 -12.792 1.00 84.62 295 TYR A O 1
ATOM 2385 N N . ARG A 1 296 ? 9.117 -20.202 -13.258 1.00 84.56 296 ARG A N 1
ATOM 2386 C CA . ARG A 1 296 ? 8.141 -19.465 -12.451 1.00 84.56 296 ARG A CA 1
ATOM 2387 C C . ARG A 1 296 ? 8.614 -19.248 -11.017 1.00 84.56 296 ARG A C 1
ATOM 2389 O O . ARG A 1 296 ? 8.688 -18.104 -10.582 1.00 84.56 296 ARG A O 1
ATOM 2396 N N . GLU A 1 297 ? 8.969 -20.313 -10.305 1.00 81.62 297 GLU A N 1
ATOM 2397 C CA . 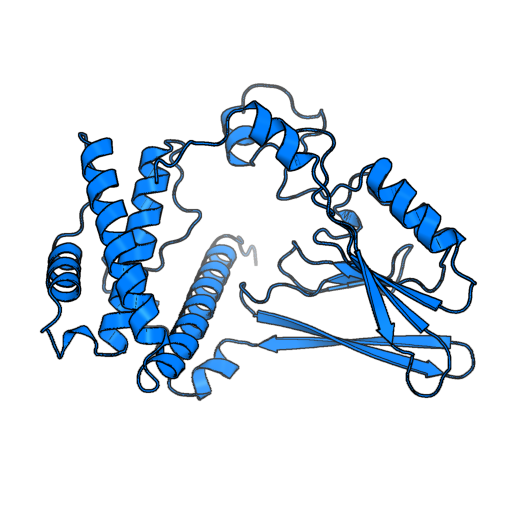GLU A 1 297 ? 9.362 -20.225 -8.891 1.00 81.62 297 GLU A CA 1
ATOM 2398 C C . GLU A 1 297 ? 10.621 -19.378 -8.710 1.00 81.62 297 GLU A C 1
ATOM 2400 O O . GLU A 1 297 ? 10.619 -18.415 -7.948 1.00 81.62 297 GLU A O 1
ATOM 2405 N N . LYS A 1 298 ? 11.662 -19.645 -9.508 1.00 81.75 298 LYS A N 1
ATOM 2406 C CA . LYS A 1 298 ? 12.916 -18.880 -9.461 1.00 81.75 298 LYS A CA 1
ATOM 2407 C C . LYS A 1 298 ? 12.720 -17.409 -9.835 1.00 81.75 298 LYS A C 1
ATOM 2409 O O . LYS A 1 298 ? 13.396 -16.544 -9.290 1.00 81.75 298 LYS A O 1
ATOM 2414 N N . ARG A 1 299 ? 11.809 -17.107 -10.768 1.00 81.75 299 ARG A N 1
ATOM 2415 C CA . ARG A 1 299 ? 11.462 -15.737 -11.177 1.00 81.75 299 ARG A CA 1
ATOM 2416 C C . ARG A 1 299 ? 10.746 -14.977 -10.064 1.00 81.75 299 ARG A C 1
ATOM 2418 O O . ARG A 1 299 ? 11.044 -13.797 -9.878 1.00 81.75 299 ARG A O 1
ATOM 2425 N N . ILE A 1 300 ? 9.821 -15.639 -9.365 1.00 78.75 300 ILE A N 1
ATOM 2426 C CA . ILE A 1 300 ? 9.106 -15.088 -8.207 1.00 78.75 300 ILE A CA 1
ATOM 2427 C C . ILE A 1 300 ? 10.100 -14.828 -7.077 1.00 78.75 300 ILE A C 1
ATOM 2429 O O . ILE A 1 300 ? 10.234 -13.684 -6.658 1.00 78.75 300 ILE A O 1
ATOM 2433 N N . GLN A 1 301 ? 10.872 -15.844 -6.680 1.00 75.62 301 GLN A N 1
ATOM 2434 C CA . GLN A 1 301 ? 11.892 -15.727 -5.633 1.00 75.62 301 GLN A CA 1
ATOM 2435 C C . GLN A 1 301 ? 12.886 -14.600 -5.933 1.00 75.62 301 GLN A C 1
ATOM 2437 O O . GLN A 1 301 ? 13.183 -13.785 -5.066 1.00 75.62 301 GLN A O 1
ATOM 2442 N N . TYR A 1 302 ? 13.366 -14.496 -7.177 1.00 76.12 302 TYR A N 1
ATOM 2443 C CA . TYR A 1 302 ? 14.322 -13.450 -7.543 1.00 76.12 302 TYR A CA 1
ATOM 2444 C C . TYR A 1 302 ? 13.689 -12.060 -7.556 1.00 76.12 302 TYR A C 1
ATOM 2446 O O . TYR A 1 302 ? 14.344 -11.102 -7.161 1.00 76.12 302 TYR A O 1
ATOM 2454 N N . GLY A 1 303 ? 12.422 -11.946 -7.966 1.00 74.94 303 GLY A N 1
ATOM 2455 C CA . GLY A 1 303 ? 11.664 -10.701 -7.846 1.00 74.94 303 GLY A CA 1
ATOM 2456 C C . GLY A 1 303 ? 11.551 -10.241 -6.392 1.00 74.94 303 GLY A C 1
ATOM 2457 O O . GLY A 1 303 ? 11.810 -9.073 -6.111 1.00 74.94 303 GLY A O 1
ATOM 2458 N N . SER A 1 304 ? 11.266 -11.166 -5.470 1.00 72.62 304 SER A N 1
ATOM 2459 C CA . SER A 1 304 ? 11.256 -10.883 -4.032 1.00 72.62 304 SER A CA 1
ATOM 2460 C C . SER A 1 304 ? 12.632 -10.426 -3.537 1.00 72.62 304 SER A C 1
ATOM 2462 O O . SER A 1 304 ? 12.726 -9.370 -2.917 1.00 72.62 304 SER A O 1
ATOM 2464 N N . CYS A 1 305 ? 13.719 -11.133 -3.887 1.00 73.94 305 CYS A N 1
ATOM 2465 C CA . CYS A 1 305 ? 15.076 -10.698 -3.526 1.00 73.94 305 CYS A CA 1
ATOM 2466 C C . CYS A 1 305 ? 15.409 -9.305 -4.087 1.00 73.94 305 CYS A C 1
ATOM 2468 O O . CYS A 1 305 ? 16.030 -8.505 -3.400 1.00 73.94 305 CYS A O 1
ATOM 2470 N N . GLN A 1 306 ? 15.019 -9.000 -5.332 1.00 73.31 306 GLN A N 1
ATOM 2471 C CA . GLN A 1 306 ? 15.278 -7.694 -5.946 1.00 73.31 306 GLN A CA 1
ATOM 2472 C C . GLN A 1 306 ? 14.577 -6.558 -5.206 1.00 73.31 306 GLN A C 1
ATOM 2474 O O . GLN A 1 306 ? 15.202 -5.520 -4.994 1.00 73.31 306 GLN A O 1
ATOM 2479 N N . ALA A 1 307 ? 13.315 -6.754 -4.815 1.00 71.81 307 ALA A N 1
ATOM 2480 C CA . ALA A 1 307 ? 12.578 -5.777 -4.019 1.00 71.81 307 ALA A CA 1
ATOM 2481 C C . ALA A 1 307 ? 13.287 -5.525 -2.681 1.00 71.81 307 ALA A C 1
ATOM 2483 O O . ALA A 1 307 ? 13.569 -4.383 -2.341 1.00 71.81 307 ALA A O 1
ATOM 2484 N N . LEU A 1 308 ? 13.695 -6.593 -1.995 1.00 69.50 308 LEU A N 1
ATOM 2485 C CA . LEU A 1 308 ? 14.422 -6.523 -0.726 1.00 69.50 308 LEU A CA 1
ATOM 2486 C C . LEU A 1 308 ? 15.787 -5.840 -0.843 1.00 69.50 308 LEU A C 1
ATOM 2488 O O . LEU A 1 308 ? 16.150 -5.020 -0.004 1.00 69.50 308 LEU A O 1
ATOM 2492 N N . TRP A 1 309 ? 16.560 -6.153 -1.886 1.00 72.69 309 TRP A N 1
ATOM 2493 C CA . TRP A 1 309 ? 17.845 -5.498 -2.134 1.00 72.69 309 TRP A CA 1
ATOM 2494 C C . TRP A 1 309 ? 17.666 -4.013 -2.432 1.00 72.69 309 TRP A C 1
ATOM 2496 O O . TRP A 1 309 ? 18.444 -3.203 -1.936 1.00 72.69 309 TRP A O 1
ATOM 2506 N N . ALA A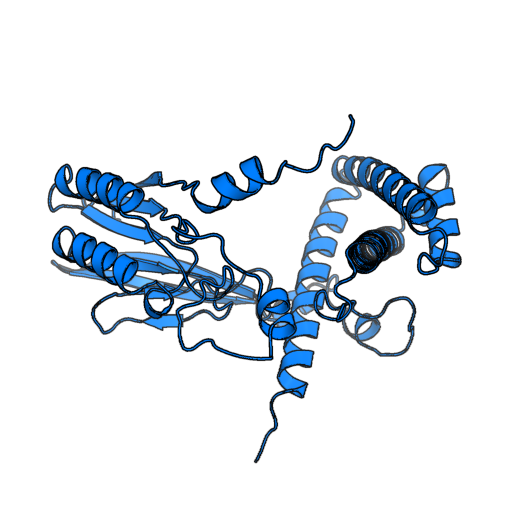 1 310 ? 16.660 -3.656 -3.235 1.00 69.88 310 ALA A N 1
ATOM 2507 C CA . ALA A 1 310 ? 16.343 -2.264 -3.524 1.00 69.88 310 ALA A CA 1
ATOM 2508 C C . ALA A 1 310 ? 16.003 -1.512 -2.233 1.00 69.88 310 ALA A C 1
ATOM 2510 O O . ALA A 1 310 ? 16.661 -0.526 -1.909 1.00 69.88 310 ALA A O 1
ATOM 2511 N N . ALA A 1 311 ? 15.072 -2.062 -1.457 1.00 69.31 311 ALA A N 1
ATOM 2512 C CA . ALA A 1 311 ? 14.648 -1.548 -0.166 1.00 69.31 311 ALA A CA 1
ATOM 2513 C C . ALA A 1 311 ? 15.825 -1.337 0.803 1.00 69.31 311 ALA A C 1
ATOM 2515 O O . ALA A 1 311 ? 15.960 -0.280 1.419 1.00 69.31 311 ALA A O 1
ATOM 2516 N N . TYR A 1 312 ? 16.719 -2.326 0.904 1.00 71.06 312 TYR A N 1
ATOM 2517 C CA . TYR A 1 312 ? 17.891 -2.261 1.775 1.00 71.06 312 TYR A CA 1
ATOM 2518 C C . TYR A 1 312 ? 18.886 -1.181 1.336 1.00 71.06 312 TYR A C 1
ATOM 2520 O O . TYR A 1 312 ? 19.408 -0.439 2.167 1.00 71.06 312 TYR A O 1
ATOM 2528 N N . VAL A 1 313 ? 19.142 -1.051 0.031 1.00 70.44 313 VAL A N 1
ATOM 2529 C CA . VAL A 1 313 ? 20.043 -0.005 -0.473 1.00 70.44 313 VAL A CA 1
ATOM 2530 C C . VAL A 1 313 ? 19.455 1.392 -0.257 1.00 70.44 313 VAL A C 1
ATOM 2532 O O . VAL A 1 313 ? 20.208 2.308 0.074 1.00 70.44 313 VAL A O 1
ATOM 2535 N N . GLU A 1 314 ? 18.141 1.580 -0.407 1.00 67.00 314 GLU A N 1
ATOM 2536 C CA . GLU A 1 314 ? 17.494 2.860 -0.076 1.00 67.00 314 GLU A CA 1
ATOM 2537 C C . GLU A 1 314 ? 17.625 3.199 1.403 1.00 67.00 314 GLU A C 1
ATOM 2539 O O . GLU A 1 314 ? 18.041 4.309 1.735 1.00 67.00 314 GLU A O 1
ATOM 2544 N N . TYR A 1 315 ? 17.377 2.221 2.274 1.00 68.81 315 TYR A N 1
ATOM 2545 C CA . TYR A 1 315 ? 17.573 2.369 3.710 1.00 68.81 315 TYR A CA 1
ATOM 2546 C C . TYR A 1 315 ? 19.000 2.831 4.049 1.00 68.81 315 TYR A C 1
ATOM 2548 O O . TYR A 1 315 ? 19.170 3.805 4.782 1.00 68.81 315 TYR A O 1
ATOM 2556 N N . LEU A 1 316 ? 20.030 2.199 3.471 1.00 68.44 316 LEU A N 1
ATOM 2557 C CA . LEU A 1 316 ? 21.427 2.602 3.684 1.00 68.44 316 LEU A CA 1
ATOM 2558 C C . LEU A 1 316 ? 21.714 4.028 3.186 1.00 68.44 316 LEU A C 1
ATOM 2560 O O . LEU A 1 316 ? 22.375 4.798 3.881 1.00 68.44 316 LEU A O 1
ATOM 2564 N N . LYS A 1 317 ? 21.198 4.408 2.010 1.00 66.69 317 LYS A N 1
ATOM 2565 C CA . LYS A 1 317 ? 21.374 5.763 1.454 1.00 66.69 317 LYS A CA 1
ATOM 2566 C C . LYS A 1 317 ? 20.726 6.845 2.317 1.00 66.69 317 LYS A C 1
ATOM 2568 O O . LYS A 1 317 ? 21.240 7.961 2.380 1.00 66.69 317 LYS A O 1
ATOM 2573 N N . ASP A 1 318 ? 19.588 6.550 2.935 1.00 63.31 318 ASP A N 1
ATOM 2574 C CA . ASP A 1 318 ? 18.930 7.489 3.841 1.00 63.31 318 ASP A CA 1
ATOM 2575 C C . ASP A 1 318 ? 19.662 7.582 5.186 1.00 63.31 318 ASP A C 1
ATOM 2577 O O . ASP A 1 318 ? 19.748 8.674 5.745 1.00 63.31 318 ASP A O 1
ATOM 2581 N N . TRP A 1 319 ? 20.280 6.492 5.656 1.00 56.69 319 TRP A N 1
ATOM 2582 C CA . TRP A 1 319 ? 21.179 6.507 6.818 1.00 56.69 319 TRP A CA 1
ATOM 2583 C C . TRP A 1 319 ? 22.424 7.371 6.600 1.00 56.69 319 TRP A C 1
ATOM 2585 O O . TRP A 1 319 ? 22.776 8.148 7.484 1.00 56.69 319 TRP A O 1
ATOM 2595 N N . GLU A 1 320 ? 23.051 7.310 5.421 1.00 56.03 320 GLU A N 1
ATOM 2596 C CA . GLU A 1 320 ? 24.211 8.156 5.078 1.00 56.03 320 GLU A CA 1
ATOM 2597 C C . GLU A 1 320 ? 23.888 9.665 5.103 1.00 56.03 320 GLU A C 1
ATOM 2599 O O . GLU A 1 320 ? 24.789 10.493 5.238 1.00 56.03 320 GLU A O 1
ATOM 2604 N N . LYS A 1 321 ? 22.608 10.043 4.987 1.00 50.72 321 LYS A N 1
ATOM 2605 C CA . LYS A 1 321 ? 22.146 11.441 5.023 1.00 50.72 321 LYS A CA 1
ATOM 2606 C C . LYS A 1 321 ? 21.760 11.931 6.414 1.00 50.72 321 LYS A C 1
ATOM 2608 O O . LYS A 1 321 ? 21.470 13.119 6.552 1.00 50.72 321 LYS A O 1
ATOM 2613 N N . VAL A 1 322 ? 21.727 11.064 7.426 1.00 39.62 322 VAL A N 1
ATOM 2614 C CA . VAL A 1 322 ? 21.523 11.488 8.813 1.00 39.62 322 VAL A CA 1
ATOM 2615 C C . VAL A 1 322 ? 22.885 11.940 9.343 1.00 39.62 322 VAL A C 1
ATOM 2617 O O . VAL A 1 322 ? 23.759 11.096 9.543 1.00 39.62 322 VAL A O 1
ATOM 2620 N N . PRO A 1 323 ? 23.123 13.248 9.558 1.00 38.09 323 PRO A N 1
ATOM 2621 C CA . PRO A 1 323 ? 24.356 13.688 10.183 1.00 38.09 323 PRO A CA 1
ATOM 2622 C C . PRO A 1 323 ? 24.342 13.175 11.621 1.00 38.09 323 PRO A C 1
ATOM 2624 O O . PRO A 1 323 ? 23.663 13.731 12.484 1.00 38.09 323 PRO A O 1
ATOM 2627 N N . TYR A 1 324 ? 25.081 12.104 11.886 1.00 37.12 324 TYR A N 1
ATOM 2628 C CA . TYR A 1 324 ? 25.447 11.751 13.245 1.00 37.12 324 TYR A CA 1
ATOM 2629 C C . TYR A 1 324 ? 26.343 12.874 13.780 1.00 37.12 324 TYR A C 1
ATOM 2631 O O . TYR A 1 324 ? 27.554 12.876 13.577 1.00 37.12 324 TYR A O 1
ATOM 2639 N N . LYS A 1 325 ? 25.738 13.861 14.447 1.00 32.47 325 LYS A N 1
ATOM 2640 C CA . LYS A 1 325 ? 26.406 14.518 15.567 1.00 32.47 325 LYS A CA 1
ATOM 2641 C C . LYS A 1 325 ? 26.359 13.510 16.711 1.00 32.47 325 LYS A C 1
ATOM 2643 O O . LYS A 1 325 ? 25.319 13.374 17.353 1.00 32.47 325 LYS A O 1
ATOM 2648 N N . LEU A 1 326 ? 27.435 12.737 16.848 1.00 32.59 326 LEU A N 1
ATOM 2649 C CA . LEU A 1 326 ? 27.782 12.126 18.129 1.00 32.59 326 LEU A CA 1
ATOM 2650 C C . LEU A 1 326 ? 28.154 13.230 19.118 1.00 32.59 326 LEU A C 1
ATOM 2652 O O . LEU A 1 326 ? 28.797 14.211 18.669 1.00 32.59 326 LEU A O 1
#

Foldseek 3Di:
DDDDDPDVVSLFCVQQDWDWDKDFPQAAPPDPATEIEIEGEQSRDPGRADAPLRVVVPPDDDDVPDHRHSLQAGEGDPVNLVVLVVVLVVDDQRYEYEYEYAADLVRYDPVRVVSVLVSCVSHVNYAYEYESVLDWDFDCDDSHGYTYQHACLAPFRKGWDWHWHDDPNDIDIDIDMDTHHQVNLLVVVLLVPLVVQCPPPDPLRHQDDLPPCSDPDPLQNLQSVLSVLLSVLVVLCVVLVVLVPPPDPLSVVSVVCSVVPDGDPPVRPVVSVVSVVSSVSSVVVVVVLCVDPSRNVSSVSVVSSVSNSSNVVVVVVVVVVPPPPD

Secondary structure (DSSP, 8-state):
---PPPPHHHHHHHTT----EEEEEEE-TTS--EEEEEE--TB--SSPPPPHHHHHTTTTS--SS----TTT-BB--HHHHHHHHHHHHHS-S-EEEEEE-SS-GGGB-HHHHHHHHHHHHH-TT-EEEE-SSSS-EEE-SSSS-EEE---SSSSSEEEEEEEEEEETTEEEEEEEEEEE-HHHHHTTSSSGGGHHHHSTT-GGGS---TT------HHHHHHHHHHHHHHHHHHHHHHTTGGGS---HHHHHHHHHHHT-----S-HHHHHHHHHHHHHHHHHHHHHHHH-HHHHHHHHHHHHHHHHHHHHHHHHHHHTTS----

Sequence (326 aa):
MKFTYPIEQDIRIAYRSYIVQELNMGVVPGTDLKIKGILLDTSDYIKAPRSFVGAIGTLGKLSSLGFYNAGLMGNITDIQASVVKDWLLSEGKDSVVIFMGHHPFISLSPSSQKHFMGFKKLVPNSFYISSHTHKGFTINSGPVKEVNVGSITDYPNEFVSLYMRKDEEKLIVFPKRFRETFSDISSDGFCARADNYTKRGEERFRYMAYKESTKGDPNSIHDFTLDTILKSLYRVYEKLGVFKKQINPTLIKFYQYMKVLKPCEKDTVKCLGKKFDLVKEVLKFDKTLYKSVKYREKRIQYGSCQALWAAYVEYLKDWEKVPYKL

Radius of gyration: 24.11 Å; chains: 1; bounding box: 60×58×62 Å

pLDDT: mean 77.7, std 17.85, range [28.3, 98.19]